Protein AF-A0A367RNI5-F1 (afdb_monomer_lite)

Foldseek 3Di:
DVVVVVVVVVVVVPQDPVNVVCLVVCHDPNPQLLVVLVVLVVCLVVDLLSVCQQPWKDFDDLADKAWQDQDLCDCSHSLVVSSVSCVVVVNLDNDHSVRSVVVNVVVCVVLVQPSWDWDQDPVRTIMIGRMHTDDPPDPGDGSSRVSNDDPDPPPPPPPDDDPDDDDDDDDDDDDDDDDDDDDDDDDDDDPDDDDDDDDDDDDDDDDDDDDDDDDDDDDDDDDDDDDDDDDDDDDDDDDDDDDDDDDDDDDDDDDDDDDDDDDDDPPPPPDPPQDAQAWWDAPNAIWGFHAAPPSRQWTWTAGPVRDIDIDGPVRTHHDDPVPPPD

Organism: NCBI:txid1844469

Structure (mmCIF, N/CA/C/O backbone):
data_AF-A0A367RNI5-F1
#
_entry.id   AF-A0A367RNI5-F1
#
loop_
_atom_site.group_PDB
_atom_site.id
_atom_site.type_symbol
_atom_site.label_atom_id
_atom_site.label_alt_id
_atom_site.label_comp_id
_atom_site.label_asym_id
_atom_site.label_entity_id
_atom_site.label_seq_id
_atom_site.pdbx_PDB_ins_code
_atom_site.Cartn_x
_atom_site.Cartn_y
_atom_site.Cartn_z
_atom_site.occupancy
_atom_site.B_iso_or_equiv
_atom_site.auth_seq_id
_atom_site.auth_comp_id
_atom_site.auth_asym_id
_atom_site.auth_atom_id
_atom_site.pdbx_PDB_model_num
ATOM 1 N N . MET A 1 1 ? -38.065 21.236 24.245 1.00 53.28 1 MET A N 1
ATOM 2 C CA . MET A 1 1 ? -36.659 21.047 23.822 1.00 53.28 1 MET A CA 1
ATOM 3 C C . MET A 1 1 ? -35.613 21.362 24.906 1.00 53.28 1 MET A C 1
ATOM 5 O O . MET A 1 1 ? -34.490 20.919 24.752 1.00 53.28 1 MET A O 1
ATOM 9 N N . GLN A 1 2 ? -35.916 22.060 26.015 1.00 59.56 2 GLN A N 1
ATOM 10 C CA . GLN A 1 2 ? -34.895 22.418 27.032 1.00 59.56 2 GLN A CA 1
ATOM 11 C C . GLN A 1 2 ? -34.582 21.341 28.093 1.00 59.56 2 GLN A C 1
ATOM 13 O O . GLN A 1 2 ? -33.578 21.459 28.785 1.00 59.56 2 GLN A O 1
ATOM 18 N N . LEU A 1 3 ? -35.396 20.287 28.212 1.00 59.72 3 LEU A N 1
ATOM 19 C CA . LEU A 1 3 ? -35.184 19.190 29.173 1.00 59.72 3 LEU A CA 1
ATOM 20 C C . LEU A 1 3 ? -34.217 18.102 28.679 1.00 59.72 3 LEU A C 1
ATOM 22 O O . LEU A 1 3 ? -33.766 17.285 29.473 1.00 59.72 3 LEU A O 1
ATOM 26 N N . GLU A 1 4 ? -33.867 18.103 27.393 1.00 75.25 4 GLU A N 1
ATOM 27 C CA . GLU A 1 4 ? -33.033 17.043 26.813 1.00 75.25 4 GLU A CA 1
ATOM 28 C C . GLU A 1 4 ? -31.536 17.313 26.973 1.00 75.25 4 GLU A C 1
ATOM 30 O O . GLU A 1 4 ? -30.752 16.380 27.106 1.00 75.25 4 GLU A O 1
ATOM 35 N N . VAL A 1 5 ? -31.135 18.585 27.062 1.00 81.25 5 VAL A N 1
ATOM 36 C CA . VAL A 1 5 ? -29.724 18.973 27.220 1.00 81.25 5 VAL A CA 1
ATOM 37 C C . VAL A 1 5 ? -29.144 18.519 28.570 1.00 81.25 5 VAL A C 1
ATOM 39 O O . VAL A 1 5 ? -28.056 17.940 28.573 1.00 81.25 5 VAL A O 1
ATOM 42 N N . PRO A 1 6 ? -29.830 18.694 29.719 1.00 85.31 6 PRO A N 1
ATOM 43 C CA . PRO A 1 6 ? -29.326 18.189 30.996 1.00 85.31 6 PRO A CA 1
ATOM 44 C C . PRO A 1 6 ? -29.269 16.659 31.041 1.00 85.31 6 PRO A C 1
ATOM 46 O O . PRO A 1 6 ? -28.321 16.107 31.590 1.00 85.31 6 PRO A O 1
ATOM 49 N N . ALA A 1 7 ? -30.243 15.976 30.429 1.00 83.06 7 ALA A N 1
ATOM 50 C CA . ALA A 1 7 ? -30.278 14.516 30.364 1.00 83.06 7 ALA A CA 1
ATOM 51 C C . ALA A 1 7 ? -29.135 13.952 29.505 1.00 83.06 7 ALA A C 1
ATOM 53 O O . ALA A 1 7 ? -28.444 13.032 29.936 1.00 83.06 7 ALA A O 1
ATOM 54 N N . LEU A 1 8 ? -28.872 14.553 28.340 1.00 81.69 8 LEU A N 1
ATOM 55 C CA . LEU A 1 8 ? -27.727 14.212 27.488 1.00 81.69 8 LEU A CA 1
ATOM 56 C C . LEU A 1 8 ? -26.390 14.478 28.182 1.00 81.69 8 LEU A C 1
ATOM 58 O O . LEU A 1 8 ? -25.459 13.692 28.041 1.00 81.69 8 LEU A O 1
ATOM 62 N N . THR A 1 9 ? -26.301 15.556 28.961 1.00 84.31 9 THR A N 1
ATOM 63 C CA . THR A 1 9 ? -25.081 15.898 29.702 1.00 84.31 9 THR A CA 1
ATOM 64 C C . THR A 1 9 ? -24.844 14.912 30.847 1.00 84.31 9 THR A C 1
ATOM 66 O O . THR A 1 9 ? -23.732 14.422 31.005 1.00 84.31 9 THR A O 1
ATOM 69 N N . ALA A 1 10 ? -25.885 14.565 31.610 1.00 86.31 10 ALA A N 1
ATOM 70 C CA . ALA A 1 10 ? -25.800 13.543 32.652 1.00 86.31 10 ALA A CA 1
ATOM 71 C C . ALA A 1 10 ? -25.428 12.169 32.070 1.00 86.31 10 ALA A C 1
ATOM 73 O O . ALA A 1 10 ? -24.605 11.468 32.651 1.00 86.31 10 ALA A O 1
ATOM 74 N N . PHE A 1 11 ? -25.977 11.818 30.902 1.00 86.31 11 PHE A N 1
ATOM 75 C CA . PHE A 1 11 ? -25.620 10.593 30.191 1.00 86.31 11 PHE A CA 1
ATOM 76 C C . PHE A 1 11 ? -24.157 10.604 29.729 1.00 86.31 11 PHE A C 1
ATOM 78 O O . PHE A 1 11 ? -23.425 9.669 30.036 1.00 86.31 11 PHE A O 1
ATOM 85 N N . ALA A 1 12 ? -23.694 11.674 29.076 1.00 82.88 12 ALA A N 1
ATOM 86 C CA . ALA A 1 12 ? -22.306 11.799 28.628 1.00 82.88 12 ALA A CA 1
ATOM 87 C C . ALA A 1 12 ? -21.302 11.725 29.792 1.00 82.88 12 ALA A C 1
ATOM 89 O O . ALA A 1 12 ? -20.263 11.087 29.665 1.00 82.88 12 ALA A O 1
ATOM 90 N N . LEU A 1 13 ? -21.637 12.322 30.942 1.00 90.38 13 LEU A N 1
ATOM 91 C CA . LEU A 1 13 ? -20.825 12.253 32.163 1.00 90.38 13 LEU A CA 1
ATOM 92 C C . LEU A 1 13 ? -20.879 10.885 32.863 1.00 90.38 13 LEU A C 1
ATOM 94 O O . LEU A 1 13 ? -20.065 10.629 33.745 1.00 90.38 13 LEU A O 1
ATOM 98 N N . SER A 1 14 ? -21.837 10.024 32.506 1.00 90.62 14 SER A N 1
ATOM 99 C CA . SER A 1 14 ? -21.957 8.665 33.051 1.00 90.62 14 SER A CA 1
ATOM 100 C C . SER A 1 14 ? -21.200 7.606 32.244 1.00 90.62 14 SER A C 1
ATOM 102 O O . SER A 1 14 ? -21.112 6.464 32.692 1.00 90.62 14 SER A O 1
ATOM 104 N N . ILE A 1 15 ? -20.652 7.966 31.076 1.00 88.94 15 ILE A N 1
ATOM 105 C CA . ILE A 1 15 ? -19.851 7.055 30.252 1.00 88.94 15 ILE A CA 1
ATOM 106 C C . ILE A 1 15 ? -18.511 6.806 30.968 1.00 88.94 15 ILE A C 1
ATOM 108 O O . ILE A 1 15 ? -17.816 7.773 31.281 1.00 88.94 15 ILE A O 1
ATOM 112 N N . PRO A 1 16 ? -18.120 5.545 31.229 1.00 90.75 16 PRO A N 1
ATOM 113 C CA . PRO A 1 16 ? -16.828 5.227 31.831 1.00 90.75 16 PRO A CA 1
ATOM 114 C C . PRO A 1 16 ? -15.655 5.754 30.997 1.00 90.75 16 PRO A C 1
ATOM 116 O O . PRO A 1 16 ? -15.674 5.653 29.770 1.00 90.75 16 PRO A O 1
ATOM 119 N N . ASP A 1 17 ? -14.593 6.222 31.655 1.00 86.44 17 ASP A N 1
ATOM 120 C CA . ASP A 1 17 ? -13.384 6.737 30.987 1.00 86.44 17 ASP A CA 1
ATOM 121 C C . ASP A 1 17 ? -12.774 5.737 29.991 1.00 86.44 17 ASP A C 1
ATOM 123 O O . ASP A 1 17 ? -12.210 6.138 28.972 1.00 86.44 17 ASP A O 1
ATOM 127 N N . GLU A 1 18 ? -12.905 4.436 30.259 1.00 84.50 18 GLU A N 1
ATOM 128 C CA . GLU A 1 18 ? -12.468 3.366 29.358 1.00 84.50 18 GLU A CA 1
ATOM 129 C C . GLU A 1 18 ? -13.298 3.344 28.067 1.00 84.50 18 GLU A C 1
ATOM 131 O O . GLU A 1 18 ? -12.723 3.373 26.984 1.00 84.50 18 GLU A O 1
ATOM 136 N N . GLN A 1 19 ? -14.631 3.442 28.158 1.00 81.56 19 GLN A N 1
ATOM 137 C CA . GLN A 1 19 ? -15.510 3.558 26.987 1.00 81.56 19 GLN A CA 1
ATOM 138 C C . GLN A 1 19 ? -15.290 4.863 26.221 1.00 81.56 19 GLN A C 1
ATOM 140 O O . GLN A 1 19 ? -15.324 4.859 24.994 1.00 81.56 19 GLN A O 1
ATOM 145 N N . VAL A 1 20 ? -15.048 5.982 26.909 1.00 80.31 20 VAL A N 1
ATOM 146 C CA . VAL A 1 20 ? -14.706 7.249 26.242 1.00 80.31 20 VAL A CA 1
ATOM 147 C C . VAL A 1 20 ? -13.366 7.120 25.518 1.00 80.31 20 VAL A C 1
ATOM 149 O O . VAL A 1 20 ? -13.238 7.552 24.374 1.00 80.31 20 VAL A O 1
ATOM 152 N N . SER A 1 21 ? -12.375 6.495 26.153 1.00 80.00 21 SER A N 1
ATOM 153 C CA . SER A 1 21 ? -11.069 6.236 25.543 1.00 80.00 21 SER A CA 1
ATOM 154 C C . SER A 1 21 ? -11.191 5.317 24.333 1.00 80.00 21 SER A C 1
ATOM 156 O O . SER A 1 21 ? -10.575 5.599 23.308 1.00 80.00 21 SER A O 1
ATOM 158 N N . ASP A 1 22 ? -12.013 4.273 24.421 1.00 77.75 22 ASP A N 1
ATOM 159 C CA . ASP A 1 22 ? -12.306 3.362 23.319 1.00 77.75 22 ASP A CA 1
ATOM 160 C C . ASP A 1 22 ? -13.055 4.056 22.181 1.00 77.75 22 ASP A C 1
ATOM 162 O O . ASP A 1 22 ? -12.705 3.874 21.018 1.00 77.75 22 ASP A O 1
ATOM 166 N N . LEU A 1 23 ? -14.011 4.931 22.493 1.00 76.56 23 LEU A N 1
ATOM 167 C CA . LEU A 1 23 ? -14.732 5.738 21.509 1.00 76.56 23 LEU A CA 1
ATOM 168 C C . LEU A 1 23 ? -13.805 6.720 20.784 1.00 76.56 23 LEU A C 1
ATOM 170 O O . LEU A 1 23 ? -13.853 6.823 19.561 1.00 76.56 23 LEU A O 1
ATOM 174 N N . ILE A 1 24 ? -12.926 7.409 21.517 1.00 75.69 24 ILE A N 1
ATOM 175 C CA . ILE A 1 24 ? -11.948 8.345 20.942 1.00 75.69 24 ILE A CA 1
ATOM 176 C C . ILE A 1 24 ? -10.901 7.601 20.106 1.00 75.69 24 ILE A C 1
ATOM 178 O O . ILE A 1 24 ? -10.478 8.094 19.061 1.00 75.69 24 ILE A O 1
ATOM 182 N N . ARG A 1 25 ? -10.462 6.421 20.558 1.00 72.94 25 ARG A N 1
ATOM 183 C CA . ARG A 1 25 ? -9.471 5.594 19.853 1.00 72.94 25 ARG A CA 1
ATOM 184 C C . ARG A 1 25 ? -10.076 4.761 18.724 1.00 72.94 25 ARG A C 1
ATOM 186 O O . ARG A 1 25 ? -9.319 4.229 17.914 1.00 72.94 25 ARG A O 1
ATOM 193 N N . GLY A 1 26 ? -11.401 4.631 18.668 1.00 66.19 26 GLY A N 1
ATOM 194 C CA . GLY A 1 26 ? -12.090 3.717 17.760 1.00 66.19 26 GLY A CA 1
ATOM 195 C C . GLY A 1 26 ? -11.740 2.251 18.039 1.00 66.19 26 GLY A C 1
ATOM 196 O O . GLY A 1 26 ? -11.483 1.490 17.106 1.00 66.19 26 GLY A O 1
ATOM 197 N N . THR A 1 27 ? -11.659 1.856 19.310 1.00 68.81 27 THR A N 1
ATOM 198 C CA . THR A 1 27 ? -11.393 0.482 19.770 1.00 68.81 27 THR A CA 1
ATOM 199 C C . THR A 1 27 ? -12.640 -0.144 20.412 1.00 68.81 27 THR A C 1
ATOM 201 O O . THR A 1 27 ? -13.608 0.546 20.715 1.00 68.81 27 THR A O 1
ATOM 204 N N . GLY A 1 28 ? -12.666 -1.475 20.550 1.00 69.19 28 GLY A N 1
ATOM 205 C CA . GLY A 1 28 ? -13.791 -2.196 21.166 1.00 69.19 28 GLY A CA 1
ATOM 206 C C . GLY A 1 28 ? -15.113 -2.103 20.388 1.00 69.19 28 GLY A C 1
ATOM 207 O O . GLY A 1 28 ? -15.119 -2.107 19.156 1.00 69.19 28 GLY A O 1
ATOM 208 N N . GLU A 1 29 ? -16.232 -2.010 21.115 1.00 58.62 29 GLU A N 1
ATOM 209 C CA . GLU A 1 29 ? -17.595 -1.866 20.561 1.00 58.62 29 GLU A CA 1
ATOM 210 C C . GLU A 1 29 ? -17.829 -0.518 19.858 1.00 58.62 29 GLU A C 1
ATOM 212 O O . GLU A 1 29 ? -18.797 -0.356 19.119 1.00 58.62 29 GLU A O 1
ATOM 217 N N . ALA A 1 30 ? -16.922 0.441 20.050 1.00 60.38 30 ALA A N 1
ATOM 218 C CA . ALA A 1 30 ? -16.951 1.742 19.399 1.00 60.38 30 ALA A CA 1
ATOM 219 C C . ALA A 1 30 ? -16.199 1.776 18.055 1.00 60.38 30 ALA A C 1
ATOM 221 O O . ALA A 1 30 ? -16.040 2.845 17.459 1.00 60.38 30 ALA A O 1
ATOM 222 N N . GLN A 1 31 ? -15.728 0.628 17.549 1.00 66.81 31 GLN A N 1
ATOM 223 C CA . GLN A 1 31 ? -15.219 0.544 16.182 1.00 66.81 31 GLN A CA 1
ATOM 224 C C . GLN A 1 31 ? -16.331 0.858 15.191 1.00 66.81 31 GLN A C 1
ATOM 226 O O . GLN A 1 31 ? -17.186 0.023 14.921 1.00 66.81 31 GLN A O 1
ATOM 231 N N . ILE A 1 32 ? -16.275 2.050 14.601 1.00 76.38 32 ILE A N 1
ATOM 232 C CA . ILE A 1 32 ? -17.090 2.405 13.445 1.00 76.38 32 ILE A CA 1
ATOM 233 C C . ILE A 1 32 ? -16.387 1.807 12.214 1.00 76.38 32 ILE A C 1
ATOM 235 O O . ILE A 1 32 ? -15.329 2.318 11.828 1.00 76.38 32 ILE A O 1
ATOM 239 N N . PRO A 1 33 ? -16.924 0.739 11.590 1.00 79.69 33 PRO A N 1
ATOM 240 C CA . PRO A 1 33 ? -16.267 0.059 10.466 1.00 79.69 33 PRO A CA 1
ATOM 241 C C . PRO A 1 33 ? -16.000 1.027 9.306 1.00 79.69 33 PRO A C 1
ATOM 243 O O . PRO A 1 33 ? -14.918 1.052 8.718 1.00 79.69 33 PRO A O 1
ATOM 246 N N . ASP A 1 34 ? -16.942 1.945 9.076 1.00 80.94 34 ASP A N 1
ATOM 247 C CA . ASP A 1 34 ? -16.810 3.008 8.084 1.00 80.94 34 ASP A CA 1
ATOM 248 C C . ASP A 1 34 ? -15.609 3.925 8.327 1.00 80.94 34 ASP A C 1
ATOM 250 O O . ASP A 1 34 ? -14.959 4.333 7.366 1.00 80.94 34 ASP A O 1
ATOM 254 N N . PHE A 1 35 ? -15.257 4.228 9.580 1.00 83.88 35 PHE A N 1
ATOM 255 C CA . PHE A 1 35 ? -14.091 5.066 9.866 1.00 83.88 35 PHE A CA 1
ATOM 256 C C . PHE A 1 35 ? -12.793 4.369 9.443 1.00 83.88 35 PHE A C 1
ATOM 258 O O . PHE A 1 35 ? -11.971 4.962 8.745 1.00 83.88 35 PHE A O 1
ATOM 265 N N . LYS A 1 36 ? -12.639 3.082 9.783 1.00 84.69 36 LYS A N 1
ATOM 266 C CA . LYS A 1 36 ? -11.485 2.277 9.350 1.00 84.69 36 LYS A CA 1
ATOM 267 C C . LYS A 1 36 ? -11.423 2.132 7.837 1.00 84.69 36 LYS A C 1
ATOM 269 O O . LYS A 1 36 ? -10.348 2.250 7.253 1.00 84.69 36 LYS A O 1
ATOM 274 N N . ARG A 1 37 ? -12.574 1.918 7.196 1.00 90.25 37 ARG A N 1
ATOM 275 C CA . ARG A 1 37 ? -12.683 1.879 5.738 1.00 90.25 37 ARG A CA 1
ATOM 276 C C . ARG A 1 37 ? -12.218 3.193 5.108 1.00 90.25 37 ARG A C 1
ATOM 278 O O . ARG A 1 37 ? -11.415 3.156 4.183 1.00 90.25 37 ARG A O 1
ATOM 285 N N . GLN A 1 38 ? -12.677 4.343 5.604 1.00 89.25 38 GLN A N 1
ATOM 286 C CA . GLN A 1 38 ? -12.257 5.653 5.091 1.00 89.25 38 GLN A CA 1
ATOM 287 C C . GLN A 1 38 ? -10.765 5.912 5.324 1.00 89.25 38 GLN A C 1
ATOM 289 O O . GLN A 1 38 ? -10.073 6.372 4.418 1.00 89.25 38 GLN A O 1
ATOM 294 N N . GLN A 1 39 ? -10.244 5.558 6.502 1.00 90.19 39 GLN A N 1
ATOM 295 C CA . GLN A 1 39 ? -8.815 5.651 6.797 1.00 90.19 39 GLN A CA 1
ATOM 296 C C . GLN A 1 39 ? -7.985 4.799 5.826 1.00 90.19 39 GLN A C 1
ATOM 298 O O . GLN A 1 39 ? -6.959 5.263 5.328 1.00 90.19 39 GLN A O 1
ATOM 303 N N . TRP A 1 40 ? -8.439 3.579 5.525 1.00 92.88 40 TRP A N 1
ATOM 304 C CA . TRP A 1 40 ? -7.798 2.707 4.545 1.00 92.88 40 TRP A CA 1
ATOM 305 C C . TRP A 1 40 ? -7.831 3.305 3.137 1.00 92.88 40 TRP A C 1
ATOM 307 O O . TRP A 1 40 ? -6.784 3.408 2.504 1.00 92.88 40 TRP A O 1
ATOM 317 N N . LEU A 1 41 ? -8.988 3.779 2.667 1.00 92.25 41 LEU A N 1
ATOM 318 C CA . LEU A 1 41 ? -9.113 4.410 1.348 1.00 92.25 41 LEU A CA 1
ATOM 319 C C . LEU A 1 41 ? -8.184 5.624 1.212 1.00 92.25 41 LEU A C 1
ATOM 321 O O . LEU A 1 41 ? -7.410 5.696 0.262 1.00 92.25 41 LEU A O 1
ATOM 325 N N . HIS A 1 42 ? -8.150 6.512 2.206 1.00 91.12 42 HIS A N 1
ATOM 326 C CA . HIS A 1 42 ? -7.212 7.638 2.214 1.00 91.12 42 HIS A CA 1
ATOM 327 C C . HIS A 1 42 ? -5.743 7.176 2.214 1.00 91.12 42 HIS A C 1
ATOM 329 O O . HIS A 1 42 ? -4.866 7.813 1.625 1.00 91.12 42 HIS A O 1
ATOM 335 N N . LYS A 1 43 ? -5.440 6.041 2.854 1.00 92.12 43 LYS A N 1
ATOM 336 C CA . LYS A 1 43 ? -4.105 5.438 2.793 1.00 92.12 43 LYS A CA 1
ATOM 337 C C . LYS A 1 43 ? -3.771 4.969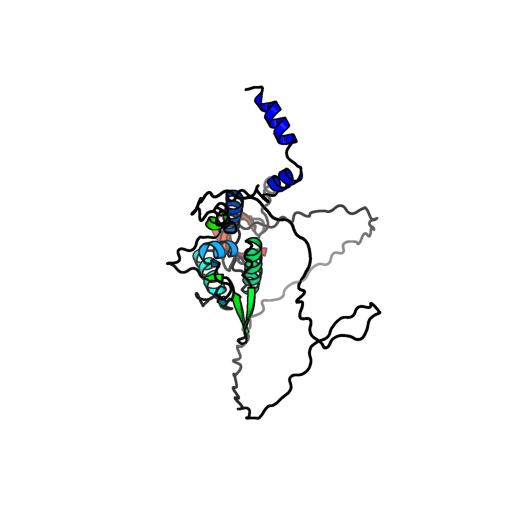 1.376 1.00 92.12 43 LYS A C 1
ATOM 339 O O . LYS A 1 43 ? -2.669 5.250 0.919 1.00 92.12 43 LYS A O 1
ATOM 344 N N . THR A 1 44 ? -4.709 4.345 0.658 1.00 91.81 44 THR A N 1
ATOM 345 C CA . THR A 1 44 ? -4.491 3.905 -0.737 1.00 91.81 44 THR A CA 1
ATOM 346 C C . THR A 1 44 ? -4.190 5.055 -1.701 1.00 91.81 44 THR A C 1
ATOM 348 O O . THR A 1 44 ? -3.455 4.861 -2.663 1.00 91.81 44 THR A O 1
ATOM 351 N N . GLU A 1 45 ? -4.672 6.269 -1.425 1.00 88.25 45 GLU A N 1
ATOM 352 C CA . GLU A 1 45 ? -4.357 7.453 -2.240 1.00 88.25 45 GLU A CA 1
ATOM 353 C C . GLU A 1 45 ? -2.889 7.888 -2.106 1.00 88.25 45 GLU A C 1
ATOM 355 O O . GLU A 1 45 ? -2.298 8.417 -3.047 1.00 88.25 45 GLU A O 1
ATOM 360 N N . ASN A 1 46 ? -2.292 7.660 -0.934 1.00 88.00 46 ASN A N 1
ATOM 361 C CA . ASN A 1 46 ? -0.952 8.137 -0.593 1.00 88.00 46 ASN A CA 1
ATOM 362 C C . ASN A 1 46 ? 0.118 7.033 -0.657 1.00 88.00 46 ASN A C 1
ATOM 364 O O . ASN A 1 46 ? 1.307 7.327 -0.796 1.00 88.00 46 ASN A O 1
ATOM 368 N N . ASP A 1 47 ? -0.291 5.769 -0.558 1.00 91.25 47 ASP A N 1
ATOM 369 C CA . ASP A 1 47 ? 0.580 4.603 -0.459 1.00 91.25 47 ASP A CA 1
ATOM 370 C C . ASP A 1 47 ? 0.297 3.604 -1.590 1.00 91.25 47 ASP A C 1
ATOM 372 O O . ASP A 1 47 ? -0.741 2.935 -1.629 1.00 91.25 47 ASP A O 1
ATOM 376 N N . SER A 1 48 ? 1.267 3.464 -2.501 1.00 92.00 48 SER A N 1
ATOM 377 C CA . SER A 1 48 ? 1.153 2.574 -3.660 1.00 92.00 48 SER A CA 1
ATOM 378 C C . SER A 1 48 ? 1.078 1.094 -3.279 1.00 92.00 48 SER A C 1
ATOM 380 O O . SER A 1 48 ? 0.530 0.301 -4.045 1.00 92.00 48 SER A O 1
ATOM 382 N N . VAL A 1 49 ? 1.595 0.699 -2.112 1.00 94.00 49 VAL A N 1
ATOM 383 C CA . VAL A 1 49 ? 1.500 -0.685 -1.630 1.00 94.00 49 VAL A CA 1
ATOM 384 C C . VAL A 1 49 ? 0.119 -0.948 -1.042 1.00 94.00 49 VAL A C 1
ATOM 386 O O . VAL A 1 49 ? -0.449 -2.003 -1.311 1.00 94.00 49 VAL A O 1
ATOM 389 N N . ALA A 1 50 ? -0.458 0.011 -0.313 1.00 94.00 50 ALA A N 1
ATOM 390 C CA . ALA A 1 50 ? -1.835 -0.102 0.169 1.00 94.00 50 ALA A CA 1
ATOM 391 C C . ALA A 1 50 ? -2.824 -0.195 -1.006 1.00 94.00 50 ALA A C 1
ATOM 393 O O . ALA A 1 50 ? -3.689 -1.070 -1.013 1.00 94.00 50 ALA A O 1
ATOM 394 N N . LEU A 1 51 ? -2.636 0.628 -2.046 1.00 93.31 51 LEU A N 1
ATOM 395 C CA . LEU A 1 51 ? -3.406 0.530 -3.291 1.00 93.31 51 LEU A CA 1
ATOM 396 C C . LEU A 1 51 ? -3.244 -0.841 -3.962 1.00 93.31 51 LEU A C 1
ATOM 398 O O . LEU A 1 51 ? -4.216 -1.436 -4.422 1.00 93.31 51 LEU A O 1
ATOM 402 N N . PHE A 1 52 ? -2.019 -1.371 -3.994 1.00 94.62 52 PHE A N 1
ATOM 403 C CA . PHE A 1 52 ? -1.764 -2.710 -4.520 1.00 94.62 52 PHE A CA 1
ATOM 404 C C . PHE A 1 52 ? -2.484 -3.802 -3.732 1.00 94.62 52 PHE A C 1
ATOM 406 O O . PHE A 1 52 ? -3.064 -4.704 -4.336 1.00 94.62 52 PHE A O 1
ATOM 413 N N . MET A 1 53 ? -2.478 -3.716 -2.403 1.00 94.88 53 MET A N 1
ATOM 414 C CA . MET A 1 53 ? -3.209 -4.655 -1.560 1.00 94.88 53 MET A CA 1
ATOM 415 C C . MET A 1 53 ? -4.715 -4.598 -1.826 1.00 94.88 53 MET A C 1
ATOM 417 O O . MET A 1 53 ? -5.340 -5.647 -1.940 1.00 94.88 53 MET A O 1
ATOM 421 N N . GLU A 1 54 ? -5.277 -3.398 -1.981 1.00 94.50 54 GLU A N 1
ATOM 422 C CA . GLU A 1 54 ? -6.702 -3.194 -2.267 1.00 94.50 54 GLU A CA 1
ATOM 423 C C . GLU A 1 54 ? -7.122 -3.796 -3.621 1.00 94.50 54 GLU A C 1
ATOM 425 O O . GLU A 1 54 ? -8.138 -4.486 -3.708 1.00 94.50 54 GLU A O 1
ATOM 430 N N . GLU A 1 55 ? -6.339 -3.560 -4.678 1.00 92.88 55 GLU A N 1
ATOM 431 C CA . GLU A 1 55 ? -6.723 -3.919 -6.051 1.00 92.88 55 GLU A CA 1
ATOM 432 C C . GLU A 1 55 ? -6.295 -5.331 -6.470 1.00 92.88 55 GLU A C 1
ATOM 434 O O . GLU A 1 55 ? -6.962 -5.970 -7.285 1.00 92.88 55 GLU A O 1
ATOM 439 N N . ARG A 1 56 ? -5.159 -5.829 -5.968 1.00 92.56 56 ARG A N 1
ATOM 440 C CA . ARG A 1 56 ? -4.497 -7.026 -6.516 1.00 92.56 56 ARG A CA 1
ATOM 441 C C . ARG A 1 56 ? -4.268 -8.136 -5.502 1.00 92.56 56 ARG A C 1
ATOM 443 O O . ARG A 1 56 ? -3.854 -9.216 -5.920 1.00 92.56 56 ARG A O 1
ATOM 450 N N . LEU A 1 57 ? -4.524 -7.919 -4.213 1.00 94.12 57 LEU A N 1
ATOM 451 C CA . LEU A 1 57 ? -4.253 -8.914 -3.178 1.00 94.12 57 LEU A CA 1
ATOM 452 C C . LEU A 1 57 ? -5.536 -9.390 -2.493 1.00 94.12 57 LEU A C 1
ATOM 454 O O . LEU A 1 57 ? -6.498 -8.642 -2.326 1.00 94.12 57 LEU A O 1
ATOM 458 N N . VAL A 1 58 ? -5.541 -10.665 -2.112 1.00 93.69 58 VAL A N 1
ATOM 459 C CA . VAL A 1 58 ? -6.643 -11.304 -1.388 1.00 93.69 58 VAL A CA 1
ATOM 460 C C . VAL A 1 58 ? -6.067 -12.175 -0.278 1.00 93.69 58 VAL A C 1
ATOM 462 O O . VAL A 1 58 ? -5.066 -12.873 -0.485 1.00 93.69 58 VAL A O 1
ATOM 465 N N . GLU A 1 59 ? -6.704 -12.149 0.894 1.00 91.69 59 GLU A N 1
ATOM 466 C CA . GLU A 1 59 ? -6.397 -13.089 1.971 1.00 91.69 59 GLU A CA 1
ATOM 467 C C . GLU A 1 59 ? -6.777 -14.511 1.533 1.00 91.69 59 GLU A C 1
ATOM 469 O O . GLU A 1 59 ? -7.869 -14.769 1.025 1.00 91.69 59 GLU A O 1
ATOM 474 N N . ALA A 1 60 ? -5.844 -15.443 1.685 1.00 91.62 60 ALA A N 1
ATOM 475 C CA . ALA A 1 60 ? -5.997 -16.818 1.235 1.00 91.62 60 ALA A CA 1
ATOM 476 C C . ALA A 1 60 ? -5.778 -17.801 2.385 1.00 91.62 60 ALA A C 1
ATOM 478 O O . ALA A 1 60 ? -5.439 -17.428 3.509 1.00 91.62 60 ALA A O 1
ATOM 479 N N . SER A 1 61 ? -5.942 -19.091 2.092 1.00 90.44 61 SER A N 1
ATOM 480 C CA . SER A 1 61 ? -5.641 -20.136 3.066 1.00 90.44 61 SER A CA 1
ATOM 481 C C . SER A 1 61 ? -4.171 -20.060 3.527 1.00 90.44 61 SER A C 1
ATOM 483 O O . SER A 1 61 ? -3.298 -19.663 2.748 1.00 90.44 61 SER A O 1
ATOM 485 N N . PRO A 1 62 ? -3.848 -20.499 4.759 1.00 90.75 62 PRO A N 1
ATOM 486 C CA . PRO A 1 62 ? -2.482 -20.452 5.300 1.00 90.75 62 PRO A CA 1
ATOM 487 C C . PRO A 1 62 ? -1.436 -21.256 4.509 1.00 90.75 62 PRO A C 1
ATOM 489 O O . PRO A 1 62 ? -0.236 -21.138 4.777 1.00 90.75 62 PRO A O 1
ATOM 492 N N . GLU A 1 63 ? -1.877 -22.117 3.593 1.00 90.25 63 GLU A N 1
ATOM 493 C CA . GLU A 1 63 ? -1.030 -22.932 2.717 1.00 90.25 63 GLU A CA 1
ATOM 494 C C . GLU A 1 63 ? -0.837 -22.306 1.333 1.00 90.25 63 GLU A C 1
ATOM 496 O O . GLU A 1 63 ? 0.169 -22.575 0.674 1.00 90.25 63 GLU A O 1
ATOM 501 N N . SER A 1 64 ? -1.761 -21.435 0.910 1.00 93.19 64 SER A N 1
ATOM 502 C CA . SER A 1 64 ? -1.623 -20.663 -0.321 1.00 93.19 64 SER A CA 1
ATOM 503 C C . SER A 1 64 ? -0.436 -19.720 -0.203 1.00 93.19 64 SER A C 1
ATOM 505 O O . SER A 1 64 ? -0.251 -19.071 0.828 1.00 93.19 64 SER A O 1
ATOM 507 N N . TYR A 1 65 ? 0.363 -19.630 -1.263 1.00 92.94 65 TYR A N 1
ATOM 508 C CA . TYR A 1 65 ? 1.529 -18.763 -1.291 1.00 92.94 65 TYR A CA 1
ATOM 509 C C . TYR A 1 65 ? 1.708 -18.085 -2.640 1.00 92.94 65 TYR A C 1
ATOM 511 O O . TYR A 1 65 ? 1.325 -18.616 -3.681 1.00 92.94 65 TYR A O 1
ATOM 519 N N . VAL A 1 66 ? 2.395 -16.945 -2.615 1.00 93.94 66 VAL A N 1
ATOM 520 C CA . VAL A 1 66 ? 2.878 -16.264 -3.817 1.00 93.94 66 VAL A CA 1
ATOM 521 C C . VAL A 1 66 ? 4.368 -15.985 -3.687 1.00 93.94 66 VAL A C 1
ATOM 523 O O . VAL A 1 66 ? 4.891 -15.687 -2.609 1.00 93.94 66 VAL A O 1
ATOM 526 N N . VAL A 1 67 ? 5.076 -16.118 -4.805 1.00 92.88 67 VAL A N 1
ATOM 527 C CA . VAL A 1 67 ? 6.501 -15.797 -4.902 1.00 92.88 67 VAL A CA 1
ATOM 528 C C . VAL A 1 67 ? 6.664 -14.280 -4.998 1.00 92.88 67 VAL A C 1
ATOM 530 O O . VAL A 1 67 ? 5.993 -13.633 -5.801 1.00 92.88 67 VAL A O 1
ATOM 533 N N . ILE A 1 68 ? 7.573 -13.701 -4.205 1.00 89.62 68 ILE A N 1
ATOM 534 C CA . ILE A 1 68 ? 7.775 -12.242 -4.201 1.00 89.62 68 ILE A CA 1
ATOM 535 C C . ILE A 1 68 ? 8.295 -11.758 -5.557 1.00 89.62 68 ILE A C 1
ATOM 537 O O . ILE A 1 68 ? 7.811 -10.763 -6.079 1.00 89.62 68 ILE A O 1
ATOM 541 N N . GLY A 1 69 ? 9.231 -12.495 -6.157 1.00 84.50 69 GLY A N 1
ATOM 542 C CA . GLY A 1 69 ? 9.920 -12.074 -7.374 1.00 84.50 69 GLY A CA 1
ATOM 543 C C . GLY A 1 69 ? 10.985 -11.013 -7.084 1.00 84.50 69 GLY A C 1
ATOM 544 O O . GLY A 1 69 ? 10.861 -10.202 -6.174 1.00 84.50 69 GLY A O 1
ATOM 545 N N . ASN A 1 70 ? 12.084 -11.049 -7.835 1.00 76.69 70 ASN A N 1
ATOM 546 C CA . ASN A 1 70 ? 13.169 -10.059 -7.722 1.00 76.69 70 ASN A CA 1
ATOM 547 C C . ASN A 1 70 ? 13.249 -9.151 -8.963 1.00 76.69 70 ASN A C 1
ATOM 549 O O . ASN A 1 70 ? 13.991 -8.175 -8.998 1.00 76.69 70 ASN A O 1
ATOM 553 N N . LYS A 1 71 ? 12.500 -9.493 -10.013 1.00 72.50 71 LYS A N 1
ATOM 554 C CA . LYS A 1 71 ? 12.476 -8.778 -11.287 1.00 72.50 71 LYS A CA 1
ATOM 555 C C . LYS A 1 71 ? 11.070 -8.245 -11.529 1.00 72.50 71 LYS A C 1
ATOM 557 O O . LYS A 1 71 ? 10.094 -8.853 -11.112 1.00 72.50 71 LYS A O 1
ATOM 562 N N . ASN A 1 72 ? 10.986 -7.127 -12.233 1.00 69.00 72 ASN A N 1
ATOM 563 C CA . ASN A 1 72 ? 9.740 -6.463 -12.617 1.00 69.00 72 ASN A CA 1
ATOM 564 C C . ASN A 1 72 ? 9.023 -7.123 -13.812 1.00 69.00 72 ASN A C 1
ATOM 566 O O . ASN A 1 72 ? 8.034 -6.584 -14.283 1.00 69.00 72 ASN A O 1
ATOM 570 N N . SER A 1 73 ? 9.520 -8.252 -14.328 1.00 66.25 73 SER A N 1
ATOM 571 C CA . SER A 1 73 ? 9.015 -8.847 -15.575 1.00 66.25 73 SER A CA 1
ATOM 572 C C . SER A 1 73 ? 7.887 -9.862 -15.378 1.00 66.25 73 SER A C 1
ATOM 574 O O . SER A 1 73 ? 7.162 -10.144 -16.329 1.00 66.25 73 SER A O 1
ATOM 576 N N . ASP A 1 74 ? 7.751 -10.445 -14.186 1.00 81.69 74 ASP A N 1
ATOM 577 C CA . ASP A 1 74 ? 6.884 -11.607 -13.983 1.00 81.69 74 ASP A CA 1
ATOM 578 C C . ASP A 1 74 ? 5.571 -11.193 -13.310 1.00 81.69 74 ASP A C 1
ATOM 580 O O . ASP A 1 74 ? 5.509 -11.060 -12.086 1.00 81.69 74 ASP A O 1
ATOM 584 N N . ALA A 1 75 ? 4.502 -11.036 -14.096 1.00 81.88 75 ALA A N 1
ATOM 585 C CA . ALA A 1 75 ? 3.174 -10.635 -13.607 1.00 81.88 75 ALA A CA 1
ATOM 586 C C . ALA A 1 75 ? 2.552 -11.619 -12.591 1.00 81.88 75 ALA A C 1
ATOM 588 O O . ALA A 1 75 ? 1.660 -11.249 -11.837 1.00 81.88 75 ALA A O 1
ATOM 589 N N . TYR A 1 76 ? 3.043 -12.861 -12.537 1.00 86.62 76 TYR A N 1
ATOM 590 C CA . TYR A 1 76 ? 2.622 -13.878 -11.563 1.00 86.62 76 TYR A CA 1
ATOM 591 C C . TYR A 1 76 ? 3.344 -13.771 -10.208 1.00 86.62 76 TYR A C 1
ATOM 593 O O . TYR A 1 76 ? 3.042 -14.520 -9.279 1.00 86.62 76 TYR A O 1
ATOM 601 N N . THR A 1 77 ? 4.322 -12.871 -10.086 1.00 92.31 77 THR A N 1
ATOM 602 C CA . THR A 1 77 ? 5.019 -12.588 -8.825 1.00 92.31 77 THR A CA 1
ATOM 603 C C . THR A 1 77 ? 4.434 -11.348 -8.163 1.00 92.31 77 THR A C 1
ATOM 605 O O . THR A 1 77 ? 3.958 -10.448 -8.853 1.00 92.31 77 THR A O 1
ATOM 608 N N . LEU A 1 78 ? 4.496 -11.260 -6.830 1.00 92.81 78 LEU A N 1
ATOM 609 C CA . LEU A 1 78 ? 3.963 -10.098 -6.101 1.00 92.81 78 LEU A CA 1
ATOM 610 C C . LEU A 1 78 ? 4.607 -8.789 -6.560 1.00 92.81 78 LEU A C 1
ATOM 612 O O . LEU A 1 78 ? 3.907 -7.817 -6.823 1.00 92.81 78 LEU A O 1
ATOM 616 N N . TYR A 1 79 ? 5.935 -8.765 -6.672 1.00 92.50 79 TYR A N 1
ATOM 617 C CA . TYR A 1 79 ? 6.668 -7.562 -7.041 1.00 92.50 79 TYR A CA 1
ATOM 618 C C . TYR A 1 79 ? 6.487 -7.203 -8.518 1.00 92.50 79 TYR A C 1
ATOM 620 O O . TYR A 1 79 ? 6.401 -6.023 -8.846 1.00 92.50 79 TYR A O 1
ATOM 628 N N . GLY A 1 80 ? 6.395 -8.192 -9.414 1.00 91.81 80 GLY A N 1
ATOM 629 C CA . GLY A 1 80 ? 6.097 -7.937 -10.824 1.00 91.81 80 GLY A CA 1
ATOM 630 C C . GLY A 1 80 ? 4.687 -7.377 -11.023 1.00 91.81 80 GLY A C 1
ATOM 631 O O . GLY A 1 80 ? 4.529 -6.360 -11.693 1.00 91.81 80 GLY A O 1
ATOM 632 N N . ALA A 1 81 ? 3.680 -7.962 -10.366 1.00 92.25 81 ALA A N 1
ATOM 633 C CA . ALA A 1 81 ? 2.311 -7.443 -10.375 1.00 92.25 81 ALA A CA 1
ATOM 634 C C . ALA A 1 81 ? 2.225 -6.026 -9.780 1.00 92.25 81 ALA A C 1
ATOM 636 O O . ALA A 1 81 ? 1.513 -5.170 -10.303 1.00 92.25 81 ALA A O 1
ATOM 637 N N . TYR A 1 82 ? 2.976 -5.761 -8.708 1.00 92.38 82 TYR A N 1
ATOM 638 C CA . TYR A 1 82 ? 3.090 -4.432 -8.112 1.00 92.38 82 TYR A CA 1
ATOM 639 C C . TYR A 1 82 ? 3.728 -3.421 -9.072 1.00 92.38 82 TYR A C 1
ATOM 641 O O . TYR A 1 82 ? 3.187 -2.334 -9.265 1.00 92.38 82 TYR A O 1
ATOM 649 N N . ALA A 1 83 ? 4.839 -3.784 -9.719 1.00 90.69 83 ALA A N 1
ATOM 650 C CA . ALA A 1 83 ? 5.501 -2.924 -10.693 1.00 90.69 83 ALA A CA 1
ATOM 651 C C . ALA A 1 83 ? 4.565 -2.578 -11.861 1.00 90.69 83 ALA A C 1
ATOM 653 O O . ALA A 1 83 ? 4.463 -1.408 -12.226 1.00 90.69 83 ALA A O 1
ATOM 654 N N . GLN A 1 84 ? 3.824 -3.566 -12.371 1.00 89.81 84 GLN A N 1
ATOM 655 C CA . GLN A 1 84 ? 2.816 -3.357 -13.406 1.00 89.81 84 GLN A CA 1
ATOM 656 C C . GLN A 1 84 ? 1.705 -2.409 -12.933 1.00 89.81 84 GLN A C 1
ATOM 658 O O . GLN A 1 84 ? 1.346 -1.486 -13.658 1.00 89.81 84 GLN A O 1
ATOM 663 N N . LEU A 1 85 ? 1.190 -2.580 -11.710 1.00 90.69 85 LEU A N 1
ATOM 664 C CA . LEU A 1 85 ? 0.173 -1.679 -11.163 1.00 90.69 85 LEU A CA 1
ATOM 665 C C . LEU A 1 85 ? 0.697 -0.239 -11.039 1.00 90.69 85 LEU A C 1
ATOM 667 O O . LEU A 1 85 ? -0.031 0.712 -11.329 1.00 90.69 85 LEU A O 1
ATOM 671 N N . CYS A 1 86 ? 1.950 -0.060 -10.614 1.00 89.31 86 CYS A N 1
ATOM 672 C CA . CYS A 1 86 ? 2.567 1.261 -10.541 1.00 89.31 86 CYS A CA 1
ATOM 673 C C . CYS A 1 86 ? 2.734 1.902 -11.925 1.00 89.31 86 CYS A C 1
ATOM 675 O O . CYS A 1 86 ? 2.516 3.107 -12.053 1.00 89.31 86 CYS A O 1
ATOM 677 N N . GLU A 1 87 ? 3.090 1.116 -12.944 1.00 87.88 87 GLU A N 1
ATOM 678 C CA . GLU A 1 87 ? 3.150 1.571 -14.336 1.00 87.88 87 GLU A CA 1
ATOM 679 C C . GLU A 1 87 ? 1.756 1.958 -14.862 1.00 87.88 87 GLU A C 1
ATOM 681 O O . GLU A 1 87 ? 1.602 3.047 -15.413 1.00 87.88 87 GLU A O 1
ATOM 686 N N . GLU A 1 88 ? 0.726 1.140 -14.610 1.00 87.94 88 GLU A N 1
ATOM 687 C CA . GLU A 1 88 ? -0.674 1.403 -14.991 1.00 87.94 88 GLU A CA 1
ATOM 688 C C . GLU A 1 88 ? -1.222 2.692 -14.348 1.00 87.94 88 GLU A C 1
ATOM 690 O O . GLU A 1 88 ? -1.907 3.477 -15.004 1.00 87.94 88 GLU A O 1
ATOM 695 N N . ASN A 1 89 ? -0.884 2.952 -13.081 1.00 83.50 89 ASN A N 1
ATOM 696 C CA . ASN A 1 89 ? -1.364 4.119 -12.332 1.00 83.50 89 ASN A CA 1
ATOM 697 C C . ASN A 1 89 ? -0.471 5.363 -12.475 1.00 83.50 89 ASN A C 1
ATOM 699 O O . ASN A 1 89 ? -0.646 6.324 -11.725 1.00 83.50 89 ASN A O 1
ATOM 703 N N . ASN A 1 90 ? 0.516 5.361 -13.383 1.00 76.88 90 ASN A N 1
ATOM 704 C CA . ASN A 1 90 ? 1.521 6.430 -13.515 1.00 76.88 90 ASN A CA 1
ATOM 705 C C . ASN A 1 90 ? 2.167 6.826 -12.169 1.00 76.88 90 ASN A C 1
ATOM 707 O O . ASN A 1 90 ? 2.557 7.979 -11.943 1.00 76.88 90 ASN A O 1
ATOM 711 N N . SER A 1 91 ? 2.255 5.872 -11.242 1.00 69.56 91 SER A N 1
ATOM 712 C CA . SER A 1 91 ? 2.673 6.120 -9.870 1.00 69.56 91 SER A CA 1
ATOM 713 C C . SER A 1 91 ? 4.193 6.177 -9.781 1.00 69.56 91 SER A C 1
ATOM 715 O O . SER A 1 91 ? 4.910 5.268 -10.189 1.00 69.56 91 SER A O 1
ATOM 717 N N . LYS A 1 92 ? 4.701 7.277 -9.218 1.00 56.62 92 LYS A N 1
ATOM 718 C CA . LYS A 1 92 ? 6.142 7.567 -9.116 1.00 56.62 92 LYS A CA 1
ATOM 719 C C . LYS A 1 92 ? 6.890 6.678 -8.124 1.00 56.62 92 LYS A C 1
ATOM 721 O O . LYS A 1 92 ? 8.103 6.514 -8.255 1.00 56.62 92 LYS A O 1
ATOM 726 N N . SER A 1 93 ? 6.195 6.176 -7.103 1.00 59.53 93 SER A N 1
ATOM 727 C CA . SER A 1 93 ? 6.813 5.460 -5.988 1.00 59.53 93 SER A CA 1
ATOM 728 C C . SER A 1 93 ? 6.835 3.965 -6.273 1.00 59.53 93 SER A C 1
ATOM 730 O O . SER A 1 93 ? 5.943 3.231 -5.854 1.00 59.53 93 SER A O 1
ATOM 732 N N . LEU A 1 94 ? 7.854 3.544 -7.024 1.00 69.81 94 LEU A N 1
ATOM 733 C CA . LEU A 1 94 ? 8.276 2.150 -7.087 1.00 69.81 94 LEU A CA 1
ATOM 734 C C . LEU A 1 94 ? 9.187 1.896 -5.891 1.00 69.81 94 LEU A C 1
ATOM 736 O O . LEU A 1 94 ? 10.369 2.262 -5.911 1.00 69.81 94 LEU A O 1
ATOM 740 N N . PHE A 1 95 ? 8.644 1.275 -4.849 1.00 81.38 95 PHE A N 1
ATOM 741 C CA . PHE A 1 95 ? 9.484 0.717 -3.799 1.00 81.38 95 PHE A CA 1
ATOM 742 C C . PHE A 1 95 ? 10.448 -0.310 -4.406 1.00 81.38 95 PHE A C 1
ATOM 744 O O . PHE A 1 95 ? 10.119 -1.007 -5.362 1.00 81.38 95 PHE A O 1
ATOM 751 N N . THR A 1 96 ? 11.657 -0.415 -3.855 1.00 85.38 96 THR A N 1
ATOM 752 C CA . THR A 1 96 ? 12.551 -1.532 -4.188 1.00 85.38 96 THR A CA 1
ATOM 753 C C . THR A 1 96 ? 11.933 -2.840 -3.690 1.00 85.38 96 THR A C 1
ATOM 755 O O . THR A 1 96 ? 11.179 -2.821 -2.720 1.00 85.38 96 THR A O 1
ATOM 758 N N . ALA A 1 97 ? 12.275 -3.988 -4.284 1.00 85.44 97 ALA A N 1
ATOM 759 C CA . ALA A 1 97 ? 11.692 -5.281 -3.896 1.00 85.44 97 ALA A CA 1
ATOM 760 C C . ALA A 1 97 ? 11.797 -5.577 -2.385 1.00 85.44 97 ALA A C 1
ATOM 762 O O . ALA A 1 97 ? 10.849 -6.070 -1.776 1.00 85.44 97 ALA A O 1
ATOM 763 N N . ASN A 1 98 ? 12.921 -5.207 -1.760 1.00 88.94 98 ASN A N 1
ATOM 764 C CA . ASN A 1 98 ? 13.121 -5.370 -0.318 1.00 88.94 98 ASN A CA 1
ATOM 765 C C . ASN A 1 98 ? 12.232 -4.430 0.509 1.00 88.94 98 ASN A C 1
ATOM 767 O O . ASN A 1 98 ? 11.639 -4.866 1.493 1.00 88.94 98 ASN A O 1
ATOM 771 N N . ASN A 1 99 ? 12.111 -3.159 0.109 1.00 91.19 99 ASN A N 1
ATOM 772 C CA . ASN A 1 99 ? 11.271 -2.200 0.828 1.00 91.19 99 ASN A CA 1
ATOM 773 C C . ASN A 1 99 ? 9.786 -2.530 0.655 1.00 91.19 99 ASN A C 1
ATOM 775 O O . ASN A 1 99 ? 9.047 -2.502 1.631 1.00 91.19 99 ASN A O 1
ATOM 779 N N . PHE A 1 100 ? 9.380 -2.911 -0.559 1.00 92.25 100 PHE A N 1
ATOM 780 C CA . PHE A 1 100 ? 8.032 -3.380 -0.867 1.00 92.25 100 PHE A CA 1
ATOM 781 C C . PHE A 1 100 ? 7.643 -4.552 0.032 1.00 92.25 100 PHE A C 1
ATOM 783 O O . PHE A 1 100 ? 6.609 -4.500 0.683 1.00 92.25 100 PHE A O 1
ATOM 790 N N . ARG A 1 101 ? 8.493 -5.582 0.124 1.00 91.19 101 ARG A N 1
ATOM 791 C CA . ARG A 1 101 ? 8.254 -6.748 0.984 1.00 91.19 101 ARG A CA 1
ATOM 792 C C . ARG A 1 101 ? 8.037 -6.353 2.445 1.00 91.19 101 ARG A C 1
ATOM 794 O O . ARG A 1 101 ? 7.083 -6.820 3.058 1.00 91.19 101 ARG A O 1
ATOM 801 N N . ASN A 1 102 ? 8.935 -5.544 3.006 1.00 93.25 102 ASN A N 1
ATOM 802 C CA . ASN A 1 102 ? 8.861 -5.166 4.419 1.00 93.25 102 ASN A CA 1
ATOM 803 C C . ASN A 1 102 ? 7.588 -4.362 4.704 1.00 93.25 102 ASN A C 1
ATOM 805 O O . ASN A 1 102 ? 6.871 -4.665 5.654 1.00 93.25 102 ASN A O 1
ATOM 809 N N . HIS A 1 103 ? 7.285 -3.399 3.834 1.00 94.12 103 HIS A N 1
ATOM 810 C CA . HIS A 1 103 ? 6.112 -2.538 3.951 1.00 94.12 103 HIS A CA 1
ATOM 811 C C . HIS A 1 103 ? 4.802 -3.311 3.754 1.00 94.12 103 HIS A C 1
ATOM 813 O O . HIS A 1 103 ? 3.846 -3.128 4.499 1.00 94.12 103 HIS A O 1
ATOM 819 N N . LEU A 1 104 ? 4.777 -4.260 2.814 1.00 94.19 104 LEU A N 1
ATOM 820 C CA . LEU A 1 104 ? 3.647 -5.164 2.604 1.00 94.19 104 LEU A CA 1
ATOM 821 C C . LEU A 1 104 ? 3.346 -5.988 3.864 1.00 94.19 104 LEU A C 1
ATOM 823 O O . LEU A 1 104 ? 2.196 -6.089 4.276 1.00 94.19 104 LEU A O 1
ATOM 827 N N . LEU A 1 105 ? 4.372 -6.568 4.495 1.00 93.25 105 LEU A N 1
ATOM 828 C CA . LEU A 1 105 ? 4.196 -7.348 5.724 1.00 93.25 105 LEU A CA 1
ATOM 829 C C . LEU A 1 105 ? 3.720 -6.481 6.897 1.00 93.25 105 LEU A C 1
ATOM 831 O O . LEU A 1 105 ? 2.925 -6.948 7.711 1.00 93.25 105 LEU A O 1
ATOM 835 N N . GLU A 1 106 ? 4.183 -5.236 6.987 1.00 94.44 106 GLU A N 1
ATOM 836 C CA . GLU A 1 106 ? 3.712 -4.274 7.984 1.00 94.44 106 GLU A CA 1
ATOM 837 C C . GLU A 1 106 ? 2.219 -3.965 7.804 1.00 94.44 106 GLU A C 1
ATOM 839 O O . GLU A 1 106 ? 1.453 -4.099 8.760 1.00 94.44 106 GLU A O 1
ATOM 844 N N . LEU A 1 107 ? 1.785 -3.681 6.572 1.00 94.06 107 LEU A N 1
ATOM 845 C CA . LEU A 1 107 ? 0.374 -3.448 6.255 1.00 94.06 107 LEU A CA 1
ATOM 846 C C . LEU A 1 107 ? -0.499 -4.681 6.519 1.00 94.06 107 LEU A C 1
ATOM 848 O O . LEU A 1 107 ? -1.580 -4.553 7.092 1.00 94.06 107 LEU A O 1
ATOM 852 N N . CYS A 1 108 ? -0.029 -5.887 6.186 1.00 93.12 108 CYS A N 1
ATOM 853 C CA . CYS A 1 108 ? -0.737 -7.125 6.527 1.00 93.12 108 CYS A CA 1
ATOM 854 C C . CYS A 1 108 ? -0.952 -7.263 8.045 1.00 93.12 108 CYS A C 1
ATOM 856 O O . CYS A 1 108 ? -2.017 -7.697 8.487 1.00 93.12 108 CYS A O 1
ATOM 858 N N . ARG A 1 109 ? 0.033 -6.871 8.865 1.00 92.00 109 ARG A N 1
ATOM 859 C CA . ARG A 1 109 ? -0.092 -6.902 10.332 1.00 92.00 109 ARG A CA 1
ATOM 860 C C . ARG A 1 109 ? -1.060 -5.843 10.852 1.00 92.00 109 ARG A C 1
ATOM 862 O O . ARG A 1 109 ? -1.817 -6.143 11.770 1.00 92.00 109 ARG A O 1
ATOM 869 N N . GLU A 1 110 ? -1.055 -4.647 10.269 1.00 90.81 110 GLU A N 1
ATOM 870 C CA . GLU A 1 110 ? -1.983 -3.559 10.612 1.00 90.81 110 GLU A CA 1
ATOM 871 C C . GLU A 1 110 ? -3.443 -3.932 10.320 1.00 90.81 110 GLU A C 1
ATOM 873 O O . GLU A 1 110 ? -4.323 -3.666 11.136 1.00 90.81 110 GLU A O 1
ATOM 878 N N . LEU A 1 111 ? -3.690 -4.629 9.207 1.00 89.56 111 LEU A N 1
ATOM 879 C CA . LEU A 1 111 ? -5.008 -5.165 8.850 1.00 89.56 111 LEU A CA 1
ATOM 880 C C . LEU A 1 111 ? -5.434 -6.373 9.700 1.00 89.56 111 LEU A C 1
ATOM 882 O O . LEU A 1 111 ? -6.573 -6.825 9.606 1.00 89.56 111 LEU A O 1
ATOM 886 N N . GLY A 1 112 ? -4.538 -6.909 10.532 1.00 88.94 112 GLY A N 1
ATOM 887 C CA . GLY A 1 112 ? -4.819 -8.067 11.374 1.00 88.94 112 GLY A CA 1
ATOM 888 C C . GLY A 1 112 ? -4.790 -9.405 10.633 1.00 88.94 112 GLY A C 1
ATOM 889 O O . GLY A 1 112 ? -5.353 -10.378 11.133 1.00 88.94 112 GLY A O 1
ATOM 890 N N . TRP A 1 113 ? -4.122 -9.495 9.478 1.00 90.62 113 TRP A N 1
ATOM 891 C CA . TRP A 1 113 ? -3.967 -10.745 8.729 1.00 90.62 113 TRP A CA 1
ATOM 892 C C . TRP A 1 113 ? -2.963 -11.672 9.426 1.00 90.62 113 TRP A C 1
ATOM 894 O O . TRP A 1 113 ? -1.763 -11.676 9.147 1.00 90.62 113 TRP A O 1
ATOM 904 N N . LYS A 1 114 ? -3.455 -12.472 10.375 1.00 86.12 114 LYS A N 1
ATOM 905 C CA . LYS A 1 114 ? -2.625 -13.337 11.238 1.00 86.12 114 LYS A CA 1
ATOM 906 C C . LYS A 1 114 ? -1.989 -14.511 10.496 1.00 86.12 114 LYS A C 1
ATOM 908 O O . LYS A 1 114 ? -0.974 -15.040 10.937 1.00 86.12 114 LYS A O 1
ATOM 913 N N . ASN A 1 115 ? -2.583 -14.921 9.378 1.00 88.75 115 ASN A N 1
ATOM 914 C CA . ASN A 1 115 ? -2.141 -16.084 8.609 1.00 88.75 115 ASN A CA 1
ATOM 915 C C . ASN A 1 115 ? -0.975 -15.773 7.663 1.00 88.75 115 ASN A C 1
ATOM 917 O O . ASN A 1 115 ? -0.410 -16.689 7.057 1.00 88.75 115 ASN A O 1
ATOM 921 N N . VAL A 1 116 ? -0.604 -14.495 7.544 1.00 92.62 116 VAL A N 1
ATOM 922 C CA . VAL A 1 116 ? 0.433 -14.057 6.622 1.00 92.62 116 VAL A CA 1
ATOM 923 C C . VAL A 1 116 ? 1.800 -14.264 7.236 1.00 92.62 116 VAL A C 1
ATOM 925 O O . VAL A 1 116 ? 2.159 -13.661 8.245 1.00 92.62 116 VAL A O 1
ATOM 928 N N . ARG A 1 117 ? 2.585 -15.127 6.595 1.00 92.12 117 ARG A N 1
ATOM 929 C CA . ARG A 1 117 ? 3.958 -15.413 7.007 1.00 92.12 117 ARG A CA 1
ATOM 930 C C . ARG A 1 117 ? 4.874 -15.467 5.810 1.00 92.12 117 ARG A C 1
ATOM 932 O O . ARG A 1 117 ? 4.479 -15.842 4.710 1.00 92.12 117 ARG A O 1
ATOM 939 N N . GLU A 1 118 ? 6.130 -15.169 6.057 1.00 92.62 118 GLU A N 1
ATOM 940 C CA . GLU A 1 118 ? 7.167 -15.303 5.060 1.00 92.62 118 GLU A CA 1
ATOM 941 C C . GLU A 1 118 ? 8.012 -16.551 5.309 1.00 92.62 118 GLU A C 1
ATOM 943 O O . GLU A 1 118 ? 8.352 -16.863 6.450 1.00 92.62 118 GLU A O 1
ATOM 948 N N . ALA A 1 119 ? 8.411 -17.232 4.234 1.00 91.62 119 ALA A N 1
ATOM 949 C CA . ALA A 1 119 ? 9.484 -18.212 4.306 1.00 91.62 119 ALA A CA 1
ATOM 950 C C . ALA A 1 119 ? 10.429 -18.124 3.104 1.00 91.62 119 ALA A C 1
ATOM 952 O O . ALA A 1 119 ? 10.019 -17.896 1.961 1.00 91.62 119 ALA A O 1
ATOM 953 N N . ARG A 1 120 ? 11.712 -18.378 3.371 1.00 90.44 120 ARG A N 1
ATOM 954 C CA . ARG A 1 120 ? 12.733 -18.588 2.343 1.00 90.44 120 ARG A CA 1
ATOM 955 C C . ARG A 1 120 ? 12.754 -20.064 1.955 1.00 90.44 120 ARG A C 1
ATOM 957 O O . ARG A 1 120 ? 12.869 -20.934 2.814 1.00 90.44 120 ARG A O 1
ATOM 964 N N . GLN A 1 121 ? 12.636 -20.337 0.663 1.00 88.88 121 GLN A N 1
ATOM 965 C CA . GLN A 1 121 ? 12.706 -21.684 0.096 1.00 88.88 121 GLN A CA 1
ATOM 966 C C . GLN A 1 121 ? 14.150 -22.124 -0.170 1.00 88.88 121 GLN A C 1
ATOM 968 O O . GLN A 1 121 ? 15.067 -21.298 -0.203 1.00 88.88 121 GLN A O 1
ATOM 973 N N . ARG A 1 122 ? 14.339 -23.433 -0.404 1.00 84.38 122 ARG A N 1
ATOM 974 C CA . ARG A 1 122 ? 15.651 -24.014 -0.754 1.00 84.38 122 ARG A CA 1
ATOM 975 C C . ARG A 1 122 ? 16.224 -23.402 -2.034 1.00 84.38 122 ARG A C 1
ATOM 977 O O . ARG A 1 122 ? 17.427 -23.186 -2.113 1.00 84.38 122 ARG A O 1
ATOM 984 N N . ASP A 1 123 ? 15.351 -22.999 -2.952 1.00 83.44 123 ASP A N 1
ATOM 985 C CA . ASP A 1 123 ? 15.700 -22.359 -4.228 1.00 83.44 123 ASP A CA 1
ATOM 986 C C . ASP A 1 123 ? 16.100 -20.880 -4.085 1.00 83.44 123 ASP A C 1
ATOM 988 O O . ASP A 1 123 ? 16.139 -20.131 -5.059 1.00 83.44 123 ASP A O 1
ATOM 992 N N . ASN A 1 124 ? 16.356 -20.420 -2.856 1.00 82.81 124 ASN A N 1
ATOM 993 C CA . ASN A 1 124 ? 16.718 -19.044 -2.530 1.00 82.81 124 ASN A CA 1
ATOM 994 C C . ASN A 1 124 ? 15.647 -17.987 -2.873 1.00 82.81 124 ASN A C 1
ATOM 996 O O . ASN A 1 124 ? 15.926 -16.788 -2.897 1.00 82.81 124 ASN A O 1
ATOM 1000 N N . GLN A 1 125 ? 14.413 -18.422 -3.119 1.00 85.62 125 GLN A N 1
ATOM 1001 C CA . GLN A 1 125 ? 13.274 -17.550 -3.380 1.00 85.62 125 GLN A CA 1
ATOM 1002 C C . GLN A 1 125 ? 12.473 -17.296 -2.102 1.00 85.62 125 GLN A C 1
ATOM 1004 O O . GLN A 1 125 ? 12.284 -18.194 -1.278 1.00 85.62 125 GLN A O 1
ATOM 1009 N N . TYR A 1 126 ? 11.970 -16.073 -1.958 1.00 90.06 126 TYR A N 1
ATOM 1010 C CA . TYR A 1 126 ? 11.063 -15.703 -0.876 1.00 90.06 126 TYR A CA 1
ATOM 1011 C C . TYR A 1 126 ? 9.612 -15.922 -1.300 1.00 90.06 126 TYR A C 1
ATOM 1013 O O . TYR A 1 126 ? 9.207 -15.534 -2.403 1.00 90.06 126 TYR A O 1
ATOM 1021 N N . ARG A 1 127 ? 8.840 -16.553 -0.415 1.00 92.81 127 ARG A N 1
ATOM 1022 C CA . ARG A 1 127 ? 7.408 -16.808 -0.583 1.00 92.81 127 ARG A CA 1
ATOM 1023 C C . ARG A 1 127 ? 6.650 -16.222 0.596 1.00 92.81 127 ARG A C 1
ATOM 1025 O O . ARG A 1 127 ? 7.069 -16.391 1.742 1.00 92.81 127 ARG A O 1
ATOM 1032 N N . ILE A 1 128 ? 5.532 -15.573 0.300 1.00 94.00 128 ILE A N 1
ATOM 1033 C CA . ILE A 1 128 ? 4.582 -15.102 1.305 1.00 94.00 128 ILE A CA 1
ATOM 1034 C C . ILE A 1 128 ? 3.388 -16.050 1.277 1.00 94.00 128 ILE A C 1
ATOM 1036 O O . ILE A 1 128 ? 2.800 -16.262 0.220 1.00 94.00 128 ILE A O 1
ATOM 1040 N N . TYR A 1 129 ? 3.079 -16.642 2.425 1.00 94.75 129 TYR A N 1
ATOM 1041 C CA . TYR A 1 129 ? 1.941 -17.533 2.644 1.00 94.75 129 TYR A CA 1
ATOM 1042 C C . TYR A 1 129 ? 0.749 -16.752 3.195 1.00 94.75 129 TYR A C 1
ATOM 1044 O O . TYR A 1 129 ? 0.942 -15.695 3.792 1.00 94.75 129 TYR A O 1
ATOM 1052 N N . GLY A 1 130 ? -0.461 -17.290 3.035 1.00 93.19 130 GLY A N 1
ATOM 1053 C CA . GLY A 1 130 ? -1.701 -16.678 3.527 1.00 93.19 130 GLY A CA 1
ATOM 1054 C C . GLY A 1 130 ? -2.256 -15.581 2.618 1.00 93.19 130 GLY A C 1
ATOM 1055 O O . GLY A 1 130 ? -3.248 -14.945 2.955 1.00 93.19 130 GLY A O 1
ATOM 1056 N N . VAL A 1 131 ? -1.634 -15.358 1.459 1.00 94.38 131 VAL A N 1
ATOM 1057 C CA . VAL A 1 131 ? -2.086 -14.389 0.456 1.00 94.38 131 VAL A CA 1
ATOM 1058 C C . VAL A 1 131 ? -2.073 -15.018 -0.927 1.00 94.38 131 VAL A C 1
ATOM 1060 O O . VAL A 1 131 ? -1.317 -15.958 -1.197 1.00 94.38 131 VAL A O 1
ATOM 1063 N N . ARG A 1 132 ? -2.896 -14.472 -1.816 1.00 94.31 132 ARG A N 1
ATOM 1064 C CA . ARG A 1 132 ? -2.852 -14.760 -3.249 1.00 94.31 132 ARG A CA 1
ATOM 1065 C C . ARG A 1 132 ? -3.080 -13.494 -4.063 1.00 94.31 132 ARG A C 1
ATOM 1067 O O . ARG A 1 132 ? -3.667 -12.532 -3.568 1.00 94.31 132 ARG A O 1
ATOM 1074 N N . LEU A 1 133 ? -2.600 -13.505 -5.304 1.00 94.25 133 LEU A N 1
ATOM 1075 C CA . LEU A 1 133 ? -2.946 -12.468 -6.270 1.00 94.25 133 LEU A CA 1
ATOM 1076 C C . LEU A 1 133 ? -4.406 -12.648 -6.696 1.00 94.25 133 LEU A C 1
ATOM 1078 O O . LEU A 1 133 ? -4.896 -13.773 -6.815 1.00 94.25 133 LEU A O 1
ATOM 1082 N N . ARG A 1 134 ? -5.092 -11.526 -6.882 1.00 93.81 134 ARG A N 1
ATOM 1083 C CA . ARG A 1 134 ? -6.471 -11.463 -7.347 1.00 93.81 134 ARG A CA 1
ATOM 1084 C C . ARG A 1 134 ? -6.519 -11.764 -8.842 1.00 93.81 134 ARG A C 1
ATOM 1086 O O . ARG A 1 134 ? -5.841 -11.101 -9.631 1.00 93.81 134 ARG A O 1
ATOM 1093 N N . ASP A 1 135 ? -7.367 -12.710 -9.221 1.00 89.88 135 ASP A N 1
ATOM 1094 C CA . ASP A 1 135 ? -7.686 -12.987 -10.620 1.00 89.88 135 ASP A CA 1
ATOM 1095 C C . ASP A 1 135 ? -8.830 -12.085 -11.107 1.00 89.88 135 ASP A C 1
ATOM 1097 O O . ASP 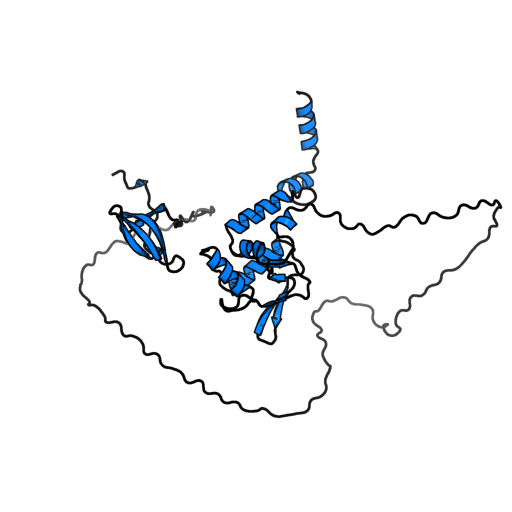A 1 135 ? -9.587 -11.521 -10.320 1.00 89.88 135 ASP A O 1
ATOM 1101 N N . LYS A 1 136 ? -8.990 -11.936 -12.426 1.00 86.56 136 LYS A N 1
ATOM 1102 C CA . LYS A 1 136 ? -10.043 -11.072 -13.005 1.00 86.56 136 LYS A CA 1
ATOM 1103 C C . LYS A 1 136 ? -11.467 -11.546 -12.698 1.00 86.56 136 LYS A C 1
ATOM 1105 O O . LYS A 1 136 ? -12.397 -10.751 -12.745 1.00 86.56 136 LYS A O 1
ATOM 1110 N N . GLU A 1 137 ? -11.618 -12.835 -12.423 1.00 89.31 137 GLU A N 1
ATOM 1111 C CA . GLU A 1 137 ? -12.894 -13.504 -12.143 1.00 89.31 137 GLU A CA 1
ATOM 1112 C C . GLU A 1 137 ? -13.139 -13.663 -10.635 1.00 89.31 137 GLU A C 1
ATOM 1114 O O . GLU A 1 137 ? -14.119 -14.272 -10.214 1.00 89.31 137 GLU A O 1
ATOM 1119 N N . ASP A 1 138 ? -12.237 -13.132 -9.811 1.00 88.62 138 ASP A N 1
ATOM 1120 C CA . ASP A 1 138 ? -12.265 -13.317 -8.372 1.00 88.62 138 ASP A CA 1
ATOM 1121 C C . ASP A 1 138 ? -13.365 -12.480 -7.713 1.00 88.62 138 ASP A C 1
ATOM 1123 O O . ASP A 1 138 ? -13.375 -11.249 -7.795 1.00 88.62 138 ASP A O 1
ATOM 1127 N N . THR A 1 139 ? -14.277 -13.159 -7.020 1.00 89.38 139 THR A N 1
ATOM 1128 C CA . THR A 1 139 ? -15.401 -12.551 -6.299 1.00 89.38 139 THR A CA 1
ATOM 1129 C C . THR A 1 139 ? -15.080 -12.248 -4.836 1.00 89.38 139 THR A C 1
ATOM 1131 O O . THR A 1 139 ? -15.977 -11.867 -4.086 1.00 89.38 139 THR A O 1
ATOM 1134 N N . ALA A 1 140 ? -13.839 -12.466 -4.387 1.00 89.38 140 ALA A N 1
ATOM 1135 C CA . ALA A 1 140 ? -13.447 -12.150 -3.021 1.00 89.38 140 ALA A CA 1
ATOM 1136 C C . ALA A 1 140 ? -13.600 -10.650 -2.731 1.00 89.38 140 ALA A C 1
ATOM 1138 O O . ALA A 1 140 ? -13.293 -9.804 -3.574 1.00 89.38 140 ALA A O 1
ATOM 1139 N N . LEU A 1 141 ? -14.032 -10.319 -1.517 1.00 90.62 141 LEU A N 1
ATOM 1140 C CA . LEU A 1 141 ? -14.207 -8.930 -1.100 1.00 90.62 141 LEU A CA 1
ATOM 1141 C C . LEU A 1 141 ? -12.877 -8.171 -1.129 1.00 90.62 141 LEU A C 1
ATOM 1143 O O . LEU A 1 141 ? -11.796 -8.744 -0.951 1.00 90.62 141 LEU A O 1
ATOM 1147 N N . ARG A 1 142 ? -12.945 -6.871 -1.397 1.00 92.56 142 ARG A N 1
ATOM 1148 C CA . ARG A 1 142 ? -11.799 -5.965 -1.258 1.00 92.56 142 ARG A CA 1
ATOM 1149 C C . ARG A 1 142 ? -11.557 -5.624 0.209 1.00 92.56 142 ARG A C 1
ATOM 1151 O O . ARG A 1 142 ? -12.439 -5.794 1.048 1.00 92.56 142 ARG A O 1
ATOM 1158 N N . ILE A 1 143 ? -10.372 -5.112 0.531 1.00 92.44 143 ILE A N 1
ATOM 1159 C CA . ILE A 1 143 ? -10.016 -4.799 1.923 1.00 92.44 143 ILE A CA 1
ATOM 1160 C C . ILE A 1 143 ? -10.942 -3.705 2.461 1.00 92.44 143 ILE A C 1
ATOM 1162 O O . ILE A 1 143 ? -11.473 -3.842 3.561 1.00 92.44 143 ILE A O 1
ATOM 1166 N N . SER A 1 144 ? -11.225 -2.672 1.663 1.00 92.44 144 SER A N 1
ATOM 1167 C CA . SER A 1 144 ? -12.195 -1.635 2.032 1.00 92.44 144 SER A CA 1
ATOM 1168 C C . SER A 1 144 ? -13.605 -2.182 2.306 1.00 92.44 144 SER A C 1
ATOM 1170 O O . SER A 1 144 ? -14.296 -1.671 3.186 1.00 92.44 144 SER A O 1
ATOM 1172 N N . GLU A 1 145 ? -14.034 -3.228 1.598 1.00 90.69 145 GLU A N 1
ATOM 1173 C CA . GLU A 1 145 ? -15.342 -3.867 1.787 1.00 90.69 145 GLU A CA 1
ATOM 1174 C C . GLU A 1 145 ? -15.372 -4.707 3.064 1.00 90.69 145 GLU A C 1
ATOM 1176 O O . GLU A 1 145 ? -16.321 -4.608 3.839 1.00 90.69 145 GLU A O 1
ATOM 1181 N N . VAL A 1 146 ? -14.306 -5.470 3.328 1.00 89.56 146 VAL A N 1
ATOM 1182 C CA . VAL A 1 146 ? -14.154 -6.235 4.574 1.00 89.56 146 VAL A CA 1
ATOM 1183 C C . VAL A 1 146 ? -14.149 -5.293 5.778 1.00 89.56 146 VAL A C 1
ATOM 1185 O O . VAL A 1 146 ? -14.865 -5.532 6.747 1.00 89.56 146 VAL A O 1
ATOM 1188 N N . LEU A 1 147 ? -13.411 -4.182 5.702 1.00 87.06 147 LEU A N 1
ATOM 1189 C CA . LEU A 1 147 ? -13.348 -3.187 6.775 1.00 87.06 147 LEU A CA 1
ATOM 1190 C C . LEU A 1 147 ? -14.663 -2.430 6.985 1.00 87.06 147 LEU A C 1
ATOM 1192 O O . LEU A 1 147 ? -14.914 -1.982 8.097 1.00 87.06 147 LEU A O 1
ATOM 1196 N N . GLY A 1 148 ? -15.474 -2.257 5.937 1.00 83.19 148 GLY A N 1
ATOM 1197 C CA . GLY A 1 148 ? -16.785 -1.605 6.022 1.00 83.19 148 GLY A CA 1
ATOM 1198 C C . GLY A 1 148 ? -17.915 -2.538 6.448 1.00 83.19 148 GLY A C 1
ATOM 1199 O O . GLY A 1 148 ? -18.982 -2.067 6.840 1.00 83.19 148 GLY A O 1
ATOM 1200 N N . SER A 1 149 ? -17.710 -3.854 6.370 1.00 79.50 149 SER A N 1
ATOM 1201 C CA . SER A 1 149 ? -18.719 -4.811 6.803 1.00 79.50 149 SER A CA 1
ATOM 1202 C C . SER A 1 149 ? -18.827 -4.816 8.333 1.00 79.50 149 SER A C 1
ATOM 1204 O O . SER A 1 149 ? -17.801 -4.852 9.020 1.00 79.50 149 SER A O 1
ATOM 1206 N N . PRO A 1 150 ? -20.046 -4.757 8.903 1.00 70.62 150 PRO A N 1
ATOM 1207 C CA . PRO A 1 150 ? -20.207 -4.976 10.330 1.00 70.62 150 PRO A CA 1
ATOM 1208 C C . PRO A 1 150 ? -19.682 -6.380 10.658 1.00 70.62 150 PRO A C 1
ATOM 1210 O O . PRO A 1 150 ? -19.880 -7.291 9.845 1.00 70.62 150 PRO A O 1
ATOM 1213 N N . PRO A 1 151 ? -19.018 -6.572 11.814 1.00 63.19 151 PRO A N 1
ATOM 1214 C CA . PRO A 1 151 ? -18.554 -7.889 12.216 1.00 63.19 151 PRO A CA 1
ATOM 1215 C C . PRO A 1 151 ? -19.743 -8.841 12.150 1.00 63.19 151 PRO A C 1
ATOM 1217 O O . PRO A 1 151 ? -20.756 -8.629 12.824 1.00 63.19 151 PRO A O 1
ATOM 1220 N N . LEU A 1 152 ? -19.649 -9.845 11.271 1.00 60.16 152 LEU A N 1
ATOM 1221 C CA . LEU A 1 152 ? -20.643 -10.905 11.236 1.00 60.16 152 LEU A CA 1
ATOM 1222 C C . LEU A 1 152 ? -20.725 -11.453 12.660 1.00 60.16 152 LEU A C 1
ATOM 1224 O O . LEU A 1 152 ? -19.667 -11.683 13.256 1.00 60.16 152 LEU A O 1
ATOM 1228 N N . PRO A 1 153 ? -21.935 -11.613 13.226 1.00 57.69 153 PRO A N 1
ATOM 1229 C CA . PRO A 1 153 ? -22.068 -12.216 14.537 1.00 57.69 153 PRO A CA 1
ATOM 1230 C C . PRO A 1 153 ? -21.315 -13.535 14.470 1.00 57.69 153 PRO A C 1
ATOM 1232 O O . PRO A 1 153 ? -21.620 -14.370 13.610 1.00 57.69 153 PRO A O 1
ATOM 1235 N N . GLU A 1 154 ? -20.273 -13.670 15.298 1.00 54.28 154 GLU A N 1
ATOM 1236 C CA . GLU A 1 154 ? -19.529 -14.919 15.359 1.00 54.28 154 GLU A CA 1
ATOM 1237 C C . GLU A 1 154 ? -20.561 -16.035 15.510 1.00 54.28 154 GLU A C 1
ATOM 1239 O O . GLU A 1 154 ? -21.537 -15.839 16.248 1.00 54.28 154 GLU A O 1
ATOM 1244 N N . PRO A 1 155 ? -20.424 -17.158 14.782 1.00 55.06 155 PRO A N 1
ATOM 1245 C CA . PRO A 1 155 ? -21.290 -18.295 15.001 1.00 55.06 155 PRO A CA 1
ATOM 1246 C C . PRO A 1 155 ? -21.116 -18.665 16.469 1.00 55.06 155 PRO A C 1
ATOM 1248 O O . PRO A 1 155 ? -20.114 -19.268 16.853 1.00 55.06 155 PRO A O 1
ATOM 1251 N N . GLY A 1 156 ? -22.056 -18.204 17.300 1.00 56.53 156 GLY A N 1
ATOM 1252 C CA . GLY A 1 156 ? -22.036 -18.463 18.724 1.00 56.53 156 GLY A CA 1
ATOM 1253 C C . GLY A 1 156 ? -21.878 -19.966 18.896 1.00 56.53 156 GLY A C 1
ATOM 1254 O O . GLY A 1 156 ? -22.403 -20.713 18.057 1.00 56.53 156 GLY A O 1
ATOM 1255 N N . PRO A 1 157 ? -21.130 -20.426 19.916 1.00 57.47 157 PRO A N 1
ATOM 1256 C CA . PRO A 1 157 ? -20.978 -21.851 20.153 1.00 57.47 157 PRO A CA 1
ATOM 1257 C C . PRO A 1 157 ? -22.379 -22.439 20.111 1.00 57.47 157 PRO A C 1
ATOM 1259 O O . PRO A 1 157 ? -23.251 -21.962 20.840 1.00 57.47 157 PRO A O 1
ATOM 1262 N N . ALA A 1 158 ? -22.609 -23.354 19.168 1.00 51.03 158 ALA A N 1
ATOM 1263 C CA . ALA A 1 158 ? -23.910 -23.928 18.890 1.00 51.03 158 ALA A CA 1
ATOM 1264 C C . ALA A 1 158 ? -24.409 -24.648 20.148 1.00 51.03 158 ALA A C 1
ATOM 1266 O O . ALA A 1 158 ? -24.260 -25.856 20.299 1.00 51.03 158 ALA A O 1
ATOM 1267 N N . ASN A 1 159 ? -24.995 -23.898 21.075 1.00 51.28 159 ASN A N 1
ATOM 1268 C CA . ASN A 1 159 ? -25.898 -24.425 22.065 1.00 51.28 159 ASN A CA 1
ATOM 1269 C C . ASN A 1 159 ? -27.154 -24.754 21.279 1.00 51.28 159 ASN A C 1
ATOM 1271 O O . ASN A 1 159 ? -28.012 -23.902 21.086 1.00 51.28 159 ASN A O 1
ATOM 1275 N N . LEU A 1 160 ? -27.186 -25.977 20.757 1.00 51.47 160 LEU A N 1
ATOM 1276 C CA . LEU A 1 160 ? -28.402 -26.703 20.431 1.00 51.47 160 LEU A CA 1
ATOM 1277 C C . LEU A 1 160 ? -29.289 -26.735 21.683 1.00 51.47 160 LEU A C 1
ATOM 1279 O O . LEU A 1 160 ? -28.892 -27.382 22.656 1.00 51.47 160 LEU A O 1
ATOM 1283 N N . PRO A 1 161 ? -30.493 -26.143 21.685 1.00 60.16 161 PRO A N 1
ATOM 1284 C CA . PRO A 1 161 ? -31.534 -26.574 22.585 1.00 60.16 161 PRO A CA 1
ATOM 1285 C C . PRO A 1 161 ? -32.548 -27.444 21.828 1.00 60.16 161 PRO A C 1
ATOM 1287 O O . PRO A 1 161 ? -32.807 -27.280 20.639 1.00 60.16 161 PRO A O 1
ATOM 1290 N N . GLU A 1 162 ? -33.150 -28.349 22.592 1.00 51.25 162 GLU A N 1
ATOM 1291 C CA . GLU A 1 162 ? -34.503 -28.867 22.374 1.00 51.25 162 GLU A CA 1
ATOM 1292 C C . GLU A 1 162 ? -34.720 -29.875 21.240 1.00 51.25 162 GLU A C 1
ATOM 1294 O O . GLU A 1 162 ? -35.419 -29.640 20.258 1.00 51.25 162 GLU A O 1
ATOM 1299 N N . ALA A 1 163 ? -34.310 -31.114 21.520 1.00 41.09 163 ALA A N 1
ATOM 1300 C CA . ALA A 1 163 ? -35.211 -32.235 21.271 1.00 41.09 163 ALA A CA 1
ATOM 1301 C C . ALA A 1 163 ? -36.217 -32.342 22.437 1.00 41.09 163 ALA A C 1
ATOM 1303 O O . ALA A 1 163 ? -35.971 -33.009 23.440 1.00 41.09 163 ALA A O 1
ATOM 1304 N N . LEU A 1 164 ? -37.353 -31.657 22.296 1.00 49.69 164 LEU A N 1
ATOM 1305 C CA . LEU A 1 164 ? -38.597 -31.946 23.010 1.00 49.69 164 LEU A CA 1
ATOM 1306 C C . LEU A 1 164 ? -39.269 -33.166 22.364 1.00 49.69 164 LEU A C 1
ATOM 1308 O O . LEU A 1 164 ? -39.912 -33.011 21.332 1.00 49.69 164 LEU A O 1
ATOM 1312 N N . VAL A 1 165 ? -39.193 -34.350 22.982 1.00 47.03 165 VAL A N 1
ATOM 1313 C CA . VAL A 1 165 ? -40.234 -35.389 22.855 1.00 47.03 165 VAL A CA 1
ATOM 1314 C C . VAL A 1 165 ? -40.299 -36.198 24.153 1.00 47.03 165 VAL A C 1
ATOM 1316 O O . VAL A 1 165 ? -39.322 -36.840 24.525 1.00 47.03 165 VAL A O 1
ATOM 1319 N N . GLY A 1 166 ? -41.475 -36.223 24.791 1.00 39.81 166 GLY A N 1
ATOM 1320 C CA . GLY A 1 166 ? -41.874 -37.315 25.688 1.00 39.81 166 GLY A CA 1
ATOM 1321 C C . GLY A 1 166 ? -42.224 -36.918 27.121 1.00 39.81 166 GLY A C 1
ATOM 1322 O O . GLY A 1 166 ? -41.474 -37.203 28.045 1.00 39.81 166 GLY A O 1
ATOM 1323 N N . VAL A 1 167 ? -43.398 -36.315 27.311 1.00 47.97 167 VAL A N 1
ATOM 1324 C CA . VAL A 1 167 ? -44.096 -36.298 28.605 1.00 47.97 167 VAL A CA 1
ATOM 1325 C C . VAL A 1 167 ? -44.749 -37.667 28.810 1.00 47.97 167 VAL A C 1
ATOM 1327 O O . VAL A 1 167 ? -45.587 -38.057 28.000 1.00 47.97 167 VAL A O 1
ATOM 1330 N N . GLU A 1 168 ? -44.433 -38.357 29.906 1.00 46.88 168 GLU A N 1
ATOM 1331 C CA . GLU A 1 168 ? -45.238 -39.466 30.434 1.00 46.88 168 GLU A CA 1
ATOM 1332 C C . GLU A 1 168 ? -45.396 -39.285 31.960 1.00 46.88 168 GLU A C 1
ATOM 1334 O O . GLU A 1 168 ? -44.393 -39.050 32.640 1.00 46.88 168 GLU A O 1
ATOM 1339 N N . PRO A 1 169 ? -46.619 -39.325 32.532 1.00 59.66 169 PRO A N 1
ATOM 1340 C CA . PRO A 1 169 ? -46.823 -39.138 33.963 1.00 59.66 169 PRO A CA 1
ATOM 1341 C C . PRO A 1 169 ? -47.083 -40.478 34.663 1.00 59.66 169 PRO A C 1
ATOM 1343 O O . PRO A 1 169 ? -48.080 -41.142 34.386 1.00 59.66 169 PRO A O 1
ATOM 1346 N N . ALA A 1 170 ? -46.263 -40.841 35.652 1.00 43.00 170 ALA A N 1
ATOM 1347 C CA . ALA A 1 170 ? -46.640 -41.876 36.613 1.00 43.00 170 ALA A CA 1
ATOM 1348 C C . ALA A 1 170 ? -46.019 -41.643 37.999 1.00 43.00 170 ALA A C 1
ATOM 1350 O O . ALA A 1 170 ? -44.808 -41.670 38.195 1.00 43.00 170 ALA A O 1
ATOM 1351 N N . ASN A 1 171 ? -46.915 -41.429 38.961 1.00 49.41 171 ASN A N 1
ATOM 1352 C CA . ASN A 1 171 ? -46.708 -41.449 40.406 1.00 49.41 171 ASN A CA 1
ATOM 1353 C C . ASN A 1 171 ? -46.094 -42.771 40.897 1.00 49.41 171 ASN A C 1
ATOM 1355 O O . ASN A 1 171 ? -46.700 -43.805 40.631 1.00 49.41 171 ASN A O 1
ATOM 1359 N N . THR A 1 172 ? -45.040 -42.747 41.731 1.00 43.84 172 THR A N 1
ATOM 1360 C CA . THR A 1 172 ? -44.936 -43.469 43.036 1.00 43.84 172 THR A CA 1
ATOM 1361 C C . THR A 1 172 ? -43.610 -43.143 43.785 1.00 43.84 172 THR A C 1
ATOM 1363 O O . THR A 1 172 ? -42.671 -42.666 43.153 1.00 43.84 172 THR A O 1
ATOM 1366 N N . PRO A 1 173 ? -43.546 -43.312 45.132 1.00 54.06 173 PRO A N 1
ATOM 1367 C CA . PRO A 1 173 ? -42.619 -42.642 46.067 1.00 54.06 173 PRO A CA 1
ATOM 1368 C C . PRO A 1 173 ? -41.337 -43.465 46.395 1.00 54.06 173 PRO A C 1
ATOM 1370 O O . PRO A 1 173 ? -41.179 -44.569 45.874 1.00 54.06 173 PRO A O 1
ATOM 1373 N N . PRO A 1 174 ? -40.397 -42.952 47.231 1.00 55.38 174 PRO A N 1
ATOM 1374 C CA . PRO A 1 174 ? -38.990 -43.354 47.210 1.00 55.38 174 PRO A CA 1
ATOM 1375 C C . PRO A 1 174 ? -38.654 -44.481 48.199 1.00 55.38 174 PRO A C 1
ATOM 1377 O O . PRO A 1 174 ? -39.359 -44.665 49.194 1.00 55.38 174 PRO A O 1
ATOM 1380 N N . PRO A 1 175 ? -37.474 -45.104 48.040 1.00 51.19 175 PRO A N 1
ATOM 1381 C CA . PRO A 1 175 ? -36.713 -45.579 49.179 1.00 51.19 175 PRO A CA 1
ATOM 1382 C C . PRO A 1 175 ? -35.365 -44.856 49.314 1.00 51.19 175 PRO A C 1
ATOM 1384 O O . PRO A 1 175 ? -34.642 -44.594 48.355 1.00 51.19 175 PRO A O 1
ATOM 1387 N N . LEU A 1 176 ? -35.049 -44.560 50.571 1.00 42.28 176 LEU A N 1
ATOM 1388 C CA . LEU A 1 176 ? -33.708 -44.300 51.086 1.00 42.28 176 LEU A CA 1
ATOM 1389 C C . LEU A 1 176 ? -32.792 -45.503 50.797 1.00 42.28 176 LEU A C 1
ATOM 1391 O O . LEU A 1 176 ? -33.289 -46.622 50.758 1.00 42.28 176 LEU A O 1
ATOM 1395 N N . ILE A 1 177 ? -31.481 -45.268 50.649 1.00 39.00 177 ILE A N 1
ATOM 1396 C CA . ILE A 1 177 ? -30.344 -45.898 51.366 1.00 39.00 177 ILE A CA 1
ATOM 1397 C C . ILE A 1 177 ? -29.033 -45.511 50.635 1.00 39.00 177 ILE A C 1
ATOM 1399 O O . ILE A 1 177 ? -28.776 -45.916 49.511 1.00 39.00 177 ILE A O 1
ATOM 1403 N N . SER A 1 178 ? -28.231 -44.696 51.321 1.00 33.50 178 SER A N 1
ATOM 1404 C CA . SER A 1 178 ? -26.809 -44.875 51.657 1.00 33.50 178 SER A CA 1
ATOM 1405 C C . SER A 1 178 ? -25.754 -45.369 50.635 1.00 33.50 178 SER A C 1
ATOM 1407 O O . SER A 1 178 ? -25.763 -46.507 50.181 1.00 33.50 178 SER A O 1
ATOM 1409 N N . THR A 1 179 ? -24.686 -44.556 50.577 1.00 35.72 179 THR A N 1
ATOM 1410 C CA . THR A 1 179 ? -23.241 -44.896 50.606 1.00 35.72 179 THR A CA 1
ATOM 1411 C C . THR A 1 179 ? -22.500 -45.473 49.386 1.00 35.72 179 THR A C 1
ATOM 1413 O O . THR A 1 179 ? -22.855 -46.495 48.816 1.00 35.72 179 THR A O 1
ATOM 1416 N N . THR A 1 180 ? -21.321 -44.858 49.177 1.00 36.41 180 THR A N 1
ATOM 1417 C CA . THR A 1 180 ? -20.036 -45.410 48.687 1.00 36.41 180 THR A CA 1
ATOM 1418 C C . THR A 1 180 ? -19.908 -45.795 47.208 1.00 36.41 180 THR A C 1
ATOM 1420 O O . THR A 1 180 ? -20.332 -46.868 46.804 1.00 36.41 180 THR A O 1
ATOM 1423 N N . ASN A 1 181 ? -19.191 -44.981 46.421 1.00 39.69 181 ASN A N 1
ATOM 1424 C CA . ASN A 1 181 ? -17.783 -45.213 46.030 1.00 39.69 181 ASN A CA 1
ATOM 1425 C C . ASN A 1 181 ? -17.401 -44.434 44.756 1.00 39.69 181 ASN A C 1
ATOM 1427 O O . ASN A 1 181 ? -18.107 -44.466 43.751 1.00 39.69 181 ASN A O 1
ATOM 1431 N N . LEU A 1 182 ? -16.242 -43.767 44.822 1.00 44.00 182 LEU A N 1
ATOM 1432 C CA . LEU A 1 182 ? -15.458 -43.300 43.674 1.00 44.00 182 LEU A CA 1
ATOM 1433 C C . LEU A 1 182 ? -15.066 -44.478 42.764 1.00 44.00 182 LEU A C 1
ATOM 1435 O O . LEU A 1 182 ? -14.869 -45.591 43.257 1.00 44.00 182 LEU A O 1
ATOM 1439 N N . PRO A 1 183 ? -14.740 -44.183 41.498 1.00 49.47 183 PRO A N 1
ATOM 1440 C CA . PRO A 1 183 ? -13.529 -44.755 40.930 1.00 49.47 183 PRO A CA 1
ATOM 1441 C C . PRO A 1 183 ? -12.576 -43.675 40.405 1.00 49.47 183 PRO A C 1
ATOM 1443 O O . PRO A 1 183 ? -12.905 -42.874 39.530 1.00 49.47 183 PRO A O 1
ATOM 1446 N N . GLU A 1 184 ? -11.361 -43.711 40.952 1.00 38.88 184 GLU A N 1
ATOM 1447 C CA . GLU A 1 184 ? -10.134 -43.294 40.281 1.00 38.88 184 GLU A CA 1
ATOM 1448 C C . GLU A 1 184 ? -9.971 -44.039 38.951 1.00 38.88 184 GLU A C 1
ATOM 1450 O O . GLU A 1 184 ? -10.154 -45.251 38.901 1.00 38.88 184 GLU A O 1
ATOM 1455 N N . CYS A 1 185 ? -9.511 -43.334 37.916 1.00 34.50 185 CYS A N 1
ATOM 1456 C CA . CYS A 1 185 ? -8.606 -43.889 36.906 1.00 34.50 185 CYS A CA 1
ATOM 1457 C C . CYS A 1 185 ? -7.783 -42.746 36.294 1.00 34.50 185 CYS A C 1
ATOM 1459 O O . CYS A 1 185 ? -8.100 -42.205 35.238 1.00 34.50 185 CYS A O 1
ATOM 1461 N N . VAL A 1 186 ? -6.704 -42.386 36.990 1.00 35.94 186 VAL A N 1
ATOM 1462 C CA . VAL A 1 186 ? -5.554 -41.671 36.433 1.00 35.94 186 VAL A CA 1
ATOM 1463 C C . VAL A 1 186 ? -4.491 -42.729 36.137 1.00 35.94 186 VAL A C 1
ATOM 1465 O O . VAL A 1 186 ? -3.869 -43.265 37.049 1.00 35.94 186 VAL A O 1
ATOM 1468 N N . THR A 1 187 ? -4.282 -43.068 34.867 1.00 39.62 187 THR A N 1
ATOM 1469 C CA . THR A 1 187 ? -3.110 -43.843 34.436 1.00 39.62 187 THR A CA 1
ATOM 1470 C C . THR A 1 187 ? -1.940 -42.889 34.223 1.00 39.62 187 THR A C 1
ATOM 1472 O O . THR A 1 187 ? -1.778 -42.323 33.144 1.00 39.62 187 THR A O 1
ATOM 1475 N N . VAL A 1 188 ? -1.138 -42.703 35.274 1.00 39.66 188 VAL A N 1
ATOM 1476 C CA . VAL A 1 188 ? 0.187 -42.072 35.212 1.00 39.66 188 VAL A CA 1
ATOM 1477 C C . VAL A 1 188 ? 1.250 -43.154 35.023 1.00 39.66 188 VAL A C 1
ATOM 1479 O O . VAL A 1 188 ? 1.211 -44.217 35.643 1.00 39.66 188 VAL A O 1
ATOM 1482 N N . CYS A 1 189 ? 2.164 -42.862 34.099 1.00 34.53 189 CYS A N 1
ATOM 1483 C CA . CYS A 1 189 ? 3.269 -43.694 33.642 1.00 34.53 189 CYS A CA 1
ATOM 1484 C C . CYS A 1 189 ? 4.236 -44.052 34.787 1.00 34.53 189 CYS A C 1
ATOM 1486 O O . CYS A 1 189 ? 4.487 -43.238 35.675 1.00 34.53 189 CYS A O 1
ATOM 1488 N N . LYS A 1 190 ? 4.780 -45.272 34.757 1.00 44.12 190 LYS A N 1
ATOM 1489 C CA . LYS A 1 190 ? 5.437 -45.932 35.897 1.00 44.12 190 LYS A CA 1
ATOM 1490 C C . LYS A 1 190 ? 6.937 -45.664 36.082 1.00 44.12 190 LYS A C 1
ATOM 1492 O O . LYS A 1 190 ? 7.501 -46.244 36.999 1.00 44.12 190 LYS A O 1
ATOM 1497 N N . ASP A 1 191 ? 7.560 -44.765 35.320 1.00 42.28 191 ASP A N 1
ATOM 1498 C CA . ASP A 1 191 ? 9.033 -44.656 35.304 1.00 42.28 191 ASP A CA 1
ATOM 1499 C C . ASP A 1 191 ? 9.604 -43.279 35.690 1.00 42.28 191 ASP A C 1
ATOM 1501 O O . ASP A 1 191 ? 10.680 -42.903 35.235 1.00 42.28 191 ASP A O 1
ATOM 1505 N N . CYS A 1 192 ? 8.935 -42.498 36.544 1.00 38.00 192 CYS A N 1
ATOM 1506 C CA . CYS A 1 192 ? 9.478 -41.207 37.001 1.00 38.00 192 CYS A CA 1
ATOM 1507 C C . CYS A 1 192 ? 9.233 -40.949 38.494 1.00 38.00 192 CYS A C 1
ATOM 1509 O O . CYS A 1 192 ? 8.469 -40.059 38.862 1.00 38.00 192 CYS A O 1
ATOM 1511 N N . VAL A 1 193 ? 9.911 -41.700 39.366 1.00 36.22 193 VAL A N 1
ATOM 1512 C CA . VAL A 1 193 ? 10.127 -41.291 40.763 1.00 36.22 193 VAL A CA 1
ATOM 1513 C C . VAL A 1 193 ? 11.576 -41.574 41.144 1.00 36.22 193 VAL A C 1
ATOM 1515 O O . VAL A 1 193 ? 11.900 -42.694 41.509 1.00 36.22 193 VAL A O 1
ATOM 1518 N N . GLU A 1 194 ? 12.425 -40.548 41.064 1.00 34.81 194 GLU A N 1
ATOM 1519 C CA . GLU A 1 194 ? 13.424 -40.223 42.093 1.00 34.81 194 GLU A CA 1
ATOM 1520 C C . GLU A 1 194 ? 14.101 -38.881 41.765 1.00 34.81 194 GLU A C 1
ATOM 1522 O O . GLU A 1 194 ? 14.955 -38.789 40.894 1.00 34.81 194 GLU A O 1
ATOM 1527 N N . SER A 1 195 ? 13.666 -37.811 42.436 1.00 34.69 195 SER A N 1
ATOM 1528 C CA . SER A 1 195 ? 14.514 -36.844 43.159 1.00 34.69 195 SER A CA 1
ATOM 1529 C C . SER A 1 195 ? 13.743 -35.534 43.352 1.00 34.69 195 SER A C 1
ATOM 1531 O O . SER A 1 195 ? 13.440 -34.807 42.407 1.00 34.69 195 SER A O 1
ATOM 1533 N N . VAL A 1 196 ? 13.392 -35.255 44.604 1.00 38.38 196 VAL A N 1
ATOM 1534 C CA . VAL A 1 196 ? 12.870 -33.966 45.066 1.00 38.38 196 VAL A CA 1
ATOM 1535 C C . VAL A 1 196 ? 14.051 -33.157 45.623 1.00 38.38 196 VAL A C 1
ATOM 1537 O O . VAL A 1 196 ? 14.949 -33.738 46.228 1.00 38.38 196 VAL A O 1
ATOM 1540 N N . TYR A 1 197 ? 13.969 -31.827 45.479 1.00 36.38 197 TYR A N 1
ATOM 1541 C CA . TYR A 1 197 ? 14.755 -30.749 46.114 1.00 36.38 197 TYR A CA 1
ATOM 1542 C C . TYR A 1 197 ? 16.041 -30.258 45.422 1.00 36.38 197 TYR A C 1
ATOM 1544 O O . TYR A 1 197 ? 17.138 -30.650 45.800 1.00 36.38 197 TYR A O 1
ATOM 1552 N N . ASN A 1 198 ? 15.913 -29.265 44.525 1.00 34.28 198 ASN A N 1
ATOM 1553 C CA . ASN A 1 198 ? 16.424 -27.883 44.710 1.00 34.28 198 ASN A CA 1
ATOM 1554 C C . ASN A 1 198 ? 16.118 -27.014 43.464 1.00 34.28 198 ASN A C 1
ATOM 1556 O O . ASN A 1 198 ? 16.312 -27.503 42.353 1.00 34.28 198 ASN A O 1
ATOM 1560 N N . PRO A 1 199 ? 15.703 -25.734 43.577 1.00 53.62 199 PRO A N 1
ATOM 1561 C CA . PRO A 1 199 ? 15.439 -24.906 42.407 1.00 53.62 199 PRO A CA 1
ATOM 1562 C C . PRO A 1 199 ? 16.698 -24.129 41.998 1.00 53.62 199 PRO A C 1
ATOM 1564 O O . PRO A 1 199 ? 17.244 -23.369 42.796 1.00 53.62 199 PRO A O 1
ATOM 1567 N N . LYS A 1 200 ? 17.137 -24.270 40.742 1.00 34.50 200 LYS A N 1
ATOM 1568 C CA . LYS A 1 200 ? 17.961 -23.270 40.040 1.00 34.50 200 LYS A CA 1
ATOM 1569 C C . LYS A 1 200 ? 17.817 -23.411 38.523 1.00 34.50 200 LYS A C 1
ATOM 1571 O O . LYS A 1 200 ? 17.679 -24.510 38.003 1.00 34.50 200 LYS A O 1
ATOM 1576 N N . ALA A 1 201 ? 17.820 -22.258 37.860 1.00 45.94 201 ALA A N 1
ATOM 1577 C CA . ALA A 1 201 ? 17.627 -22.066 36.428 1.00 45.94 201 ALA A CA 1
ATOM 1578 C C . ALA A 1 201 ? 18.898 -22.349 35.608 1.00 45.94 201 ALA A C 1
ATOM 1580 O O . ALA A 1 201 ? 19.986 -22.025 36.078 1.00 45.94 201 ALA A O 1
ATOM 1581 N N . LEU A 1 202 ? 18.718 -22.891 34.397 1.00 35.00 202 LEU A N 1
ATOM 1582 C CA . LEU A 1 202 ? 19.565 -22.819 33.186 1.00 35.00 202 LEU A CA 1
ATOM 1583 C C . LEU A 1 202 ? 18.754 -23.518 32.070 1.00 35.00 202 LEU A C 1
ATOM 1585 O O . LEU A 1 202 ? 18.197 -24.587 32.294 1.00 35.00 202 LEU A O 1
ATOM 1589 N N . GLU A 1 203 ? 18.359 -22.825 31.001 1.00 37.81 203 GLU A N 1
ATOM 1590 C CA . GLU A 1 203 ? 19.116 -22.638 29.749 1.00 37.81 203 GLU A CA 1
ATOM 1591 C C . GLU A 1 203 ? 19.504 -23.944 29.035 1.00 37.81 203 GLU A C 1
ATOM 1593 O O . GLU A 1 203 ? 20.184 -24.796 29.591 1.00 37.81 203 GLU A O 1
ATOM 1598 N N . ASN A 1 204 ? 19.116 -24.015 27.755 1.00 44.53 204 ASN A N 1
ATOM 1599 C CA . ASN A 1 204 ? 19.694 -24.835 26.686 1.00 44.53 204 ASN A CA 1
ATOM 1600 C C . ASN A 1 204 ? 19.925 -26.327 26.966 1.00 44.53 204 ASN A C 1
ATOM 1602 O O . ASN A 1 204 ? 21.006 -26.734 27.380 1.00 44.53 204 ASN A O 1
ATOM 1606 N N . ILE A 1 205 ? 18.980 -27.163 26.526 1.00 37.88 205 ILE A N 1
ATOM 1607 C CA . ILE A 1 205 ? 19.284 -28.547 26.145 1.00 37.88 205 ILE A CA 1
ATOM 1608 C C . ILE A 1 205 ? 18.709 -28.794 24.752 1.00 37.88 205 ILE A C 1
ATOM 1610 O O . ILE A 1 205 ? 17.509 -28.987 24.563 1.00 37.88 205 ILE A O 1
ATOM 1614 N N . GLY A 1 206 ? 19.605 -28.731 23.767 1.00 32.66 206 GLY A N 1
ATOM 1615 C CA . GLY A 1 206 ? 19.385 -29.286 22.443 1.00 32.66 206 GLY A CA 1
ATOM 1616 C C . GLY A 1 206 ? 19.364 -30.811 22.518 1.00 32.66 206 GLY A C 1
ATOM 1617 O O . GLY A 1 206 ? 20.172 -31.419 23.219 1.00 32.66 206 GLY A O 1
ATOM 1618 N N . CYS A 1 207 ? 18.436 -31.421 21.786 1.00 30.55 207 CYS A N 1
ATOM 1619 C CA . CYS A 1 207 ? 18.448 -32.857 21.545 1.00 30.55 207 CYS A CA 1
ATOM 1620 C C . CYS A 1 207 ? 19.531 -33.183 20.511 1.00 30.55 207 CYS A C 1
ATOM 1622 O O . CYS A 1 207 ? 19.470 -32.755 19.357 1.00 30.55 207 CYS A O 1
ATOM 1624 N N . VAL A 1 208 ? 20.528 -33.922 20.979 1.00 38.59 208 VAL A N 1
ATOM 1625 C CA . VAL A 1 208 ? 21.561 -34.613 20.213 1.00 38.59 208 VAL A CA 1
ATOM 1626 C C . VAL A 1 208 ? 21.076 -36.049 19.959 1.00 38.59 208 VAL A C 1
ATOM 1628 O O . VAL A 1 208 ? 20.356 -36.603 20.781 1.00 38.59 208 VAL A O 1
ATOM 1631 N N . GLU A 1 209 ? 21.506 -36.613 18.826 1.00 32.66 209 GLU A N 1
ATOM 1632 C CA . GLU A 1 209 ? 21.450 -38.034 18.430 1.00 32.66 209 GLU A CA 1
ATOM 1633 C C . GLU A 1 209 ? 20.157 -38.595 17.809 1.00 32.66 209 GLU A C 1
ATOM 1635 O O . GLU A 1 209 ? 19.340 -39.239 18.453 1.00 32.66 209 GLU A O 1
ATOM 1640 N N . CYS A 1 210 ? 20.099 -38.500 16.474 1.00 35.00 210 CYS A N 1
ATOM 1641 C CA . CYS A 1 210 ? 19.827 -39.662 15.621 1.00 35.00 210 CYS A CA 1
ATOM 1642 C C . CYS A 1 210 ? 20.938 -39.739 14.556 1.00 35.00 210 CYS A C 1
ATOM 1644 O O . 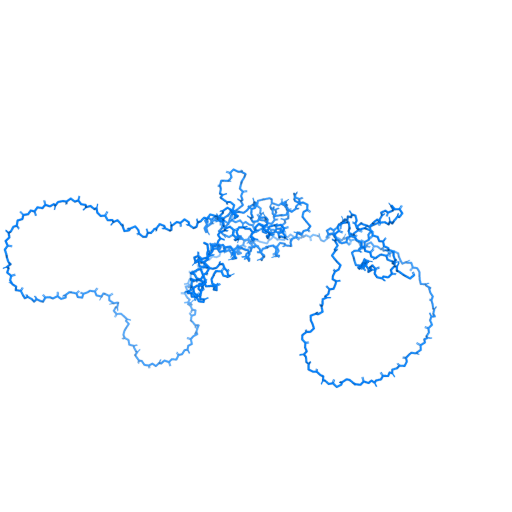CYS A 1 210 ? 20.936 -38.978 13.587 1.00 35.00 210 CYS A O 1
ATOM 1646 N N . VAL A 1 211 ? 21.905 -40.628 14.778 1.00 39.00 211 VAL A N 1
ATOM 1647 C CA . VAL A 1 211 ? 22.956 -41.068 13.841 1.00 39.00 211 VAL A CA 1
ATOM 1648 C C . VAL A 1 211 ? 22.515 -42.452 13.342 1.00 39.00 211 VAL A C 1
ATOM 1650 O O . VAL A 1 211 ? 22.083 -43.262 14.153 1.00 39.00 211 VAL A O 1
ATOM 1653 N N . ASP A 1 212 ? 22.297 -42.650 12.036 1.00 37.28 212 ASP A N 1
ATOM 1654 C CA . ASP A 1 212 ? 23.137 -43.442 11.106 1.00 37.28 212 ASP A CA 1
ATOM 1655 C C . ASP A 1 212 ? 22.323 -43.726 9.809 1.00 37.28 212 ASP A C 1
ATOM 1657 O O . ASP A 1 212 ? 21.099 -43.578 9.832 1.00 37.28 212 ASP A O 1
ATOM 1661 N N . PRO A 1 213 ? 22.882 -44.288 8.712 1.00 47.34 213 PRO A N 1
ATOM 1662 C CA . PRO A 1 213 ? 24.175 -44.042 8.079 1.00 47.34 213 PRO A CA 1
ATOM 1663 C C . PRO A 1 213 ? 24.047 -43.773 6.554 1.00 47.34 213 PRO A C 1
ATOM 1665 O O . PRO A 1 213 ? 23.056 -44.075 5.888 1.00 47.34 213 PRO A O 1
ATOM 1668 N N . LYS A 1 214 ? 25.121 -43.224 5.981 1.00 38.41 214 LYS A N 1
ATOM 1669 C CA . LYS A 1 214 ? 25.366 -43.009 4.539 1.00 38.41 214 LYS A CA 1
ATOM 1670 C C . LYS A 1 214 ? 25.777 -44.329 3.848 1.00 38.41 214 LYS A C 1
ATOM 1672 O O . LYS A 1 214 ? 26.400 -45.163 4.502 1.00 38.41 214 LYS A O 1
ATOM 1677 N N . PRO A 1 215 ? 25.549 -44.501 2.529 1.00 45.44 215 PRO A N 1
ATOM 1678 C CA . PRO A 1 215 ? 26.697 -44.537 1.600 1.00 45.44 215 PRO A CA 1
ATOM 1679 C C . PRO A 1 215 ? 26.403 -43.864 0.234 1.00 45.44 215 PRO A C 1
ATOM 1681 O O . PRO A 1 215 ? 25.344 -44.031 -0.353 1.00 45.44 215 PRO A O 1
ATOM 1684 N N . HIS A 1 216 ? 27.246 -42.913 -0.184 1.00 35.75 216 HIS A N 1
ATOM 1685 C CA . HIS A 1 216 ? 28.180 -42.988 -1.330 1.00 35.75 216 HIS A CA 1
ATOM 1686 C C . HIS A 1 216 ? 27.565 -42.966 -2.744 1.00 35.75 216 HIS A C 1
ATOM 1688 O O . HIS A 1 216 ? 27.166 -44.001 -3.259 1.00 35.75 216 HIS A O 1
ATOM 1694 N N . SER A 1 217 ? 27.705 -41.821 -3.428 1.00 35.16 217 SER A N 1
ATOM 1695 C CA . SER A 1 217 ? 28.217 -41.757 -4.810 1.00 35.16 217 SER A CA 1
ATOM 1696 C C . SER A 1 217 ? 28.639 -40.325 -5.196 1.00 35.16 217 SER A C 1
ATOM 1698 O O . SER A 1 217 ? 28.020 -39.350 -4.785 1.00 35.16 217 SER A O 1
ATOM 1700 N N . SER A 1 218 ? 29.748 -40.279 -5.931 1.00 36.56 218 SER A N 1
ATOM 1701 C CA . SER A 1 218 ? 30.662 -39.224 -6.400 1.00 36.56 218 SER A CA 1
ATOM 1702 C C . SER A 1 218 ? 30.129 -37.865 -6.903 1.00 36.56 218 SER A C 1
ATOM 1704 O O . SER A 1 218 ? 28.979 -37.770 -7.323 1.00 36.56 218 SER A O 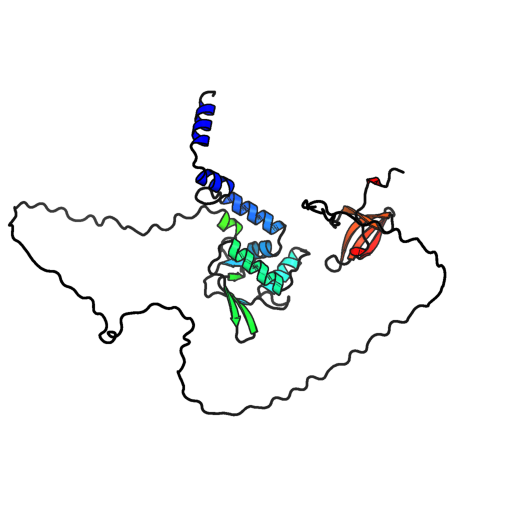1
ATOM 1706 N N . PRO A 1 219 ? 31.001 -36.829 -6.954 1.00 44.69 219 PRO A N 1
ATOM 1707 C CA . PRO A 1 219 ? 30.708 -35.538 -7.571 1.00 44.69 219 PRO A CA 1
ATOM 1708 C C . PRO A 1 219 ? 31.109 -35.511 -9.057 1.00 44.69 219 PRO A C 1
ATOM 1710 O O . PRO A 1 219 ? 32.254 -35.809 -9.401 1.00 44.69 219 PRO A O 1
ATOM 1713 N N . GLU A 1 220 ? 30.187 -35.104 -9.930 1.00 40.72 220 GLU A N 1
ATOM 1714 C CA . GLU A 1 220 ? 30.528 -34.665 -11.283 1.00 40.72 220 GLU A CA 1
ATOM 1715 C C . GLU A 1 220 ? 30.977 -33.202 -11.263 1.00 40.72 220 GLU A C 1
ATOM 1717 O O . GLU A 1 220 ? 30.299 -32.301 -10.767 1.00 40.72 220 GLU A O 1
ATOM 1722 N N . VAL A 1 221 ? 32.173 -33.012 -11.807 1.00 44.06 221 VAL A N 1
ATOM 1723 C CA . VAL A 1 221 ? 32.803 -31.741 -12.133 1.00 44.06 221 VAL A CA 1
ATOM 1724 C C . VAL A 1 221 ? 32.045 -31.134 -13.310 1.00 44.06 221 VAL A C 1
ATOM 1726 O O . VAL A 1 221 ? 32.065 -31.693 -14.403 1.00 44.06 221 VAL A O 1
ATOM 1729 N N . ILE A 1 222 ? 31.414 -29.979 -13.107 1.00 42.88 222 ILE A N 1
ATOM 1730 C CA . ILE A 1 222 ? 30.997 -29.117 -14.215 1.00 42.88 222 ILE A CA 1
ATOM 1731 C C . ILE A 1 222 ? 31.743 -27.797 -14.073 1.00 42.88 222 ILE A C 1
ATOM 1733 O O . ILE A 1 222 ? 31.318 -26.867 -13.388 1.00 42.88 222 ILE A O 1
ATOM 1737 N N . ASP A 1 223 ? 32.892 -27.762 -14.742 1.00 38.91 223 ASP A N 1
ATOM 1738 C CA . ASP A 1 223 ? 33.547 -26.546 -15.194 1.00 38.91 223 ASP A CA 1
ATOM 1739 C C . ASP A 1 223 ? 32.610 -25.811 -16.152 1.00 38.91 223 ASP A C 1
ATOM 1741 O O . ASP A 1 223 ? 32.178 -26.343 -17.177 1.00 38.91 223 ASP A O 1
ATOM 1745 N N . SER A 1 224 ? 32.308 -24.554 -15.853 1.00 46.69 224 SER A N 1
ATOM 1746 C CA . SER A 1 224 ? 31.735 -23.635 -16.833 1.00 46.69 224 SER A CA 1
ATOM 1747 C C . SER A 1 224 ? 32.272 -22.235 -16.593 1.00 46.69 224 SER A C 1
ATOM 1749 O O . SER A 1 224 ? 31.675 -21.393 -15.929 1.00 46.69 224 SER A O 1
ATOM 1751 N N . ASN A 1 225 ? 33.447 -22.033 -17.189 1.00 39.94 225 ASN A N 1
ATOM 1752 C CA . ASN A 1 225 ? 33.966 -20.768 -17.685 1.00 39.94 225 ASN A CA 1
ATOM 1753 C C . ASN A 1 225 ? 32.845 -19.843 -18.190 1.00 39.94 225 ASN A C 1
ATOM 1755 O O . ASN A 1 225 ? 32.341 -20.036 -19.298 1.00 39.94 225 ASN A O 1
ATOM 1759 N N . PHE A 1 226 ? 32.534 -18.781 -17.448 1.00 38.19 226 PHE A N 1
ATOM 1760 C CA . PHE A 1 226 ? 31.899 -17.602 -18.030 1.00 38.19 226 PHE A CA 1
ATOM 1761 C C . PHE A 1 226 ? 32.962 -16.524 -18.220 1.00 38.19 226 PHE A C 1
ATOM 1763 O O . PHE A 1 226 ? 33.460 -15.919 -17.271 1.00 38.19 226 PHE A O 1
ATOM 1770 N N . LYS A 1 227 ? 33.355 -16.349 -19.484 1.00 39.62 227 LYS A N 1
ATOM 1771 C CA . LYS A 1 227 ? 34.290 -15.323 -19.933 1.00 39.62 227 LYS A CA 1
ATOM 1772 C C . LYS A 1 227 ? 33.732 -13.941 -19.602 1.00 39.62 227 LYS A C 1
ATOM 1774 O O . LYS A 1 227 ? 32.657 -13.565 -20.063 1.00 39.62 227 LYS A O 1
ATOM 1779 N N . SER A 1 228 ? 34.527 -13.206 -18.835 1.00 37.03 228 SER A N 1
ATOM 1780 C CA . SER A 1 228 ? 34.484 -11.756 -18.693 1.00 37.03 228 SER A CA 1
ATOM 1781 C C . SER A 1 228 ? 34.462 -11.097 -20.075 1.00 37.03 228 SER A C 1
ATOM 1783 O O . SER A 1 228 ? 35.378 -11.301 -20.875 1.00 37.03 228 SER A O 1
ATOM 1785 N N . VAL A 1 229 ? 33.414 -10.327 -20.364 1.00 39.28 229 VAL A N 1
ATOM 1786 C CA . VAL A 1 229 ? 33.409 -9.382 -21.480 1.00 39.28 229 VAL A CA 1
ATOM 1787 C C . VAL A 1 229 ? 33.855 -8.044 -20.905 1.00 39.28 229 VAL A C 1
ATOM 1789 O O . VAL A 1 229 ? 33.132 -7.413 -20.136 1.00 39.28 229 VAL A O 1
ATOM 1792 N N . ASN A 1 230 ? 35.083 -7.665 -21.255 1.00 37.34 230 ASN A N 1
ATOM 1793 C CA . ASN A 1 230 ? 35.618 -6.323 -21.075 1.00 37.34 230 ASN A CA 1
ATOM 1794 C C . ASN A 1 230 ? 34.725 -5.329 -21.822 1.00 37.34 230 ASN A C 1
ATOM 1796 O O . ASN A 1 230 ? 34.599 -5.412 -23.043 1.00 37.34 230 ASN A O 1
ATOM 1800 N N . SER A 1 231 ? 34.158 -4.377 -21.090 1.00 45.38 231 SER A N 1
ATOM 1801 C CA . SER A 1 231 ? 33.646 -3.137 -21.663 1.00 45.38 231 SER A CA 1
ATOM 1802 C C . SER A 1 231 ? 34.652 -2.045 -21.332 1.00 45.38 231 SER A C 1
ATOM 1804 O O . SER A 1 231 ? 34.845 -1.712 -20.161 1.00 45.38 231 SER A O 1
ATOM 1806 N N . ASP A 1 232 ? 35.324 -1.543 -22.364 1.00 44.44 232 ASP A N 1
ATOM 1807 C CA . ASP A 1 232 ? 36.289 -0.453 -22.278 1.00 44.44 232 ASP A CA 1
ATOM 1808 C C . ASP A 1 232 ? 35.679 0.802 -21.623 1.00 44.44 232 ASP A C 1
ATOM 1810 O O . ASP A 1 232 ? 34.528 1.157 -21.908 1.00 44.44 232 ASP A O 1
ATOM 1814 N N . PRO A 1 233 ? 36.430 1.522 -20.772 1.00 49.88 233 PRO A N 1
ATOM 1815 C CA . PRO A 1 233 ? 35.989 2.801 -20.243 1.00 49.88 233 PRO A CA 1
ATOM 1816 C C . PRO A 1 233 ? 36.026 3.869 -21.344 1.00 49.88 233 PRO A C 1
ATOM 1818 O O . PRO A 1 233 ? 37.070 4.169 -21.925 1.00 49.88 233 PRO A O 1
ATOM 1821 N N . ILE A 1 234 ? 34.864 4.472 -21.597 1.00 45.12 234 ILE A N 1
ATOM 1822 C CA . ILE A 1 234 ? 34.712 5.670 -22.424 1.00 45.12 234 ILE A CA 1
ATOM 1823 C C . ILE A 1 234 ? 35.529 6.798 -21.779 1.00 45.12 234 ILE A C 1
ATOM 1825 O O . ILE A 1 234 ? 35.212 7.262 -20.683 1.00 45.12 234 ILE A O 1
ATOM 1829 N N . LYS A 1 235 ? 36.593 7.223 -22.468 1.00 39.41 235 LYS A N 1
ATOM 1830 C CA . LYS A 1 235 ? 37.349 8.440 -22.160 1.00 39.41 235 LYS A CA 1
ATOM 1831 C C . LYS A 1 235 ? 36.452 9.650 -22.416 1.00 39.41 235 LYS A C 1
ATOM 1833 O O . LYS A 1 235 ? 35.947 9.805 -23.524 1.00 39.41 235 LYS A O 1
ATOM 1838 N N . PHE A 1 236 ? 36.277 10.493 -21.405 1.00 49.72 236 PHE A N 1
ATOM 1839 C CA . PHE A 1 236 ? 35.784 11.853 -21.583 1.00 49.72 236 PHE A CA 1
ATOM 1840 C C . PHE A 1 236 ? 36.969 12.806 -21.474 1.00 49.72 236 PHE A C 1
ATOM 1842 O O . PHE A 1 236 ? 37.723 12.749 -20.505 1.00 49.72 236 PHE A O 1
ATOM 1849 N N . ASP A 1 237 ? 37.123 13.624 -22.510 1.00 46.91 237 ASP A N 1
ATOM 1850 C CA . ASP A 1 237 ? 38.123 14.675 -22.628 1.00 46.91 237 ASP A CA 1
ATOM 1851 C C . ASP A 1 237 ? 37.967 15.741 -21.532 1.00 46.91 237 ASP A C 1
ATOM 1853 O O . ASP A 1 237 ? 36.867 16.236 -21.269 1.00 46.91 237 ASP A O 1
ATOM 1857 N N . ASP A 1 238 ? 39.098 16.109 -20.929 1.00 44.38 238 ASP A N 1
ATOM 1858 C CA . ASP A 1 238 ? 39.262 17.287 -20.079 1.00 44.38 238 ASP A CA 1
ATOM 1859 C C . ASP A 1 238 ? 39.037 18.584 -20.880 1.00 44.38 238 ASP A C 1
ATOM 1861 O O . ASP A 1 238 ? 39.628 18.758 -21.951 1.00 44.38 238 ASP A O 1
ATOM 1865 N N . PRO A 1 239 ? 38.295 19.565 -20.336 1.00 56.81 239 PRO A N 1
ATOM 1866 C CA . PRO A 1 239 ? 38.437 20.959 -20.725 1.00 56.81 239 PRO A CA 1
ATOM 1867 C C . PRO A 1 239 ? 39.189 21.791 -19.662 1.00 56.81 239 PRO A C 1
ATOM 1869 O O . PRO A 1 239 ? 39.316 21.395 -18.503 1.00 56.81 239 PRO A O 1
ATOM 1872 N N . PRO A 1 240 ? 39.744 22.946 -20.070 1.00 52.41 240 PRO A N 1
ATOM 1873 C CA . PRO A 1 240 ? 41.044 23.412 -19.602 1.00 52.41 240 PRO A CA 1
ATOM 1874 C C . PRO A 1 240 ? 41.016 24.223 -18.302 1.00 52.41 240 PRO A C 1
ATOM 1876 O O . PRO A 1 240 ? 40.075 24.954 -17.996 1.00 52.41 240 PRO A O 1
ATOM 1879 N N . GLN A 1 241 ? 42.144 24.148 -17.593 1.00 45.50 241 GLN A N 1
ATOM 1880 C CA . GLN A 1 241 ? 42.517 25.018 -16.481 1.00 45.50 241 GLN A CA 1
ATOM 1881 C C . GLN A 1 241 ? 42.840 26.440 -16.962 1.00 45.50 241 GLN A C 1
ATOM 1883 O O . GLN A 1 241 ? 43.624 26.608 -17.895 1.00 45.50 241 GLN A O 1
ATOM 1888 N N . SER A 1 242 ? 42.287 27.443 -16.274 1.00 38.78 242 SER A N 1
ATOM 1889 C CA . SER A 1 242 ? 42.740 28.846 -16.112 1.00 38.78 242 SER A CA 1
ATOM 1890 C C . SER A 1 242 ? 41.670 29.554 -15.252 1.00 38.78 242 SER A C 1
ATOM 1892 O O . SER A 1 242 ? 40.493 29.313 -15.476 1.00 38.78 242 SER A O 1
ATOM 1894 N N . ALA A 1 243 ? 41.902 30.421 -14.265 1.00 36.94 243 ALA A N 1
ATOM 1895 C CA . ALA A 1 243 ? 43.092 31.059 -13.738 1.00 36.94 243 ALA A CA 1
ATOM 1896 C C . ALA A 1 243 ? 42.829 31.568 -12.295 1.00 36.94 243 ALA A C 1
ATOM 1898 O O . ALA A 1 243 ? 41.696 31.722 -11.849 1.00 36.94 243 ALA A O 1
ATOM 1899 N N . THR A 1 244 ? 43.954 31.802 -11.632 1.00 38.69 244 THR A N 1
ATOM 1900 C CA . THR A 1 244 ? 44.368 32.543 -10.428 1.00 38.69 244 THR A CA 1
ATOM 1901 C C . THR A 1 244 ? 43.509 33.712 -9.883 1.00 38.69 244 THR A C 1
ATOM 1903 O O . THR A 1 244 ? 42.837 34.401 -10.643 1.00 38.69 244 THR A O 1
ATOM 1906 N N . HIS A 1 245 ? 43.752 34.014 -8.585 1.00 35.53 245 HIS A N 1
ATOM 1907 C CA . HIS A 1 245 ? 43.465 35.234 -7.777 1.00 35.53 245 HIS A CA 1
ATOM 1908 C C . HIS A 1 245 ? 42.180 35.155 -6.908 1.00 35.53 245 HIS A C 1
ATOM 1910 O O . HIS A 1 245 ? 41.142 34.741 -7.392 1.00 35.53 245 HIS A O 1
ATOM 1916 N N . SER A 1 246 ? 42.127 35.467 -5.602 1.00 34.78 246 SER A N 1
ATOM 1917 C CA . SER A 1 246 ? 42.966 36.283 -4.709 1.00 34.78 246 SER A CA 1
ATOM 1918 C C . SER A 1 246 ? 42.780 35.863 -3.242 1.00 34.78 246 SER A C 1
ATOM 1920 O O . SER A 1 246 ? 41.694 35.465 -2.829 1.00 34.78 246 SER A O 1
ATOM 1922 N N . HIS A 1 247 ? 43.828 36.039 -2.438 1.00 41.69 247 HIS A N 1
ATOM 1923 C CA . HIS A 1 247 ? 43.803 35.942 -0.979 1.00 41.69 247 HIS A CA 1
ATOM 1924 C C . HIS A 1 247 ? 43.130 37.171 -0.342 1.00 41.69 247 HIS A C 1
ATOM 1926 O O . HIS A 1 247 ? 43.408 38.303 -0.733 1.00 41.69 247 HIS A O 1
ATOM 1932 N N . THR A 1 248 ? 42.326 36.975 0.705 1.00 45.47 248 THR A N 1
ATOM 1933 C CA . THR A 1 248 ? 42.053 37.999 1.733 1.00 45.47 248 THR A CA 1
ATOM 1934 C C . THR A 1 248 ? 41.794 37.296 3.074 1.00 45.47 248 THR A C 1
ATOM 1936 O O . THR A 1 248 ? 41.004 36.352 3.102 1.00 45.47 248 THR A O 1
ATOM 1939 N N . PRO A 1 249 ? 42.462 37.688 4.176 1.00 48.56 249 PRO A N 1
ATOM 1940 C CA . PRO A 1 249 ? 42.284 37.056 5.477 1.00 48.56 249 PRO A CA 1
ATOM 1941 C C . PRO A 1 249 ? 41.116 37.713 6.220 1.00 48.56 249 PRO A C 1
ATOM 1943 O O . PRO A 1 249 ? 41.028 38.938 6.267 1.00 48.56 249 PRO A O 1
ATOM 1946 N N . CYS A 1 250 ? 40.237 36.917 6.832 1.00 34.00 250 CYS A N 1
ATOM 1947 C CA . CYS A 1 250 ? 39.246 37.438 7.770 1.00 34.00 250 CYS A CA 1
ATOM 1948 C C . CYS A 1 250 ? 39.435 36.792 9.144 1.00 34.00 250 CYS A C 1
ATOM 1950 O O . CYS A 1 250 ? 39.574 35.576 9.274 1.00 34.00 250 CYS A O 1
ATOM 1952 N N . ASN A 1 251 ? 39.516 37.674 10.136 1.00 36.81 251 ASN A N 1
ATOM 1953 C CA . ASN A 1 251 ? 39.911 37.448 11.516 1.00 36.81 251 ASN A CA 1
ATOM 1954 C C . ASN A 1 251 ? 39.050 36.412 12.240 1.00 36.81 251 ASN A C 1
ATOM 1956 O O . ASN A 1 251 ? 37.822 36.459 12.214 1.00 36.81 251 ASN A O 1
ATOM 1960 N N . GLN A 1 252 ? 39.728 35.547 12.993 1.00 38.44 252 GLN A N 1
ATOM 1961 C CA . GLN A 1 252 ? 39.131 34.764 14.065 1.00 38.44 252 GLN A CA 1
ATOM 1962 C C . GLN A 1 252 ? 38.813 35.697 15.240 1.00 38.44 252 GLN A C 1
ATOM 1964 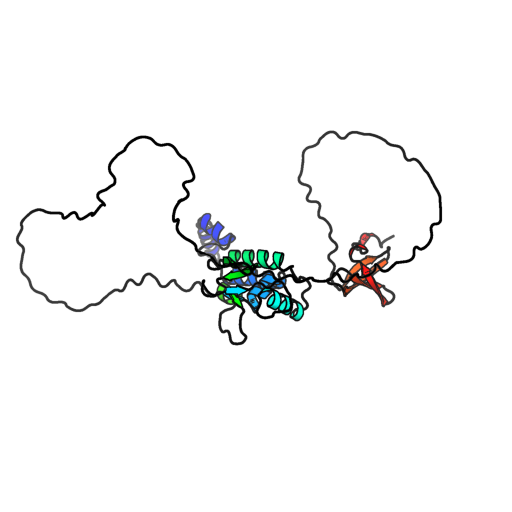O O . GLN A 1 252 ? 39.687 36.400 15.741 1.00 38.44 252 GLN A O 1
ATOM 1969 N N . SER A 1 253 ? 37.565 35.694 15.695 1.00 39.12 253 SER A N 1
ATOM 1970 C CA . SER A 1 253 ? 37.194 36.171 17.026 1.00 39.12 253 SER A CA 1
ATOM 1971 C C . SER A 1 253 ? 36.483 35.033 17.737 1.00 39.12 253 SER A C 1
ATOM 1973 O O . SER A 1 253 ? 35.392 34.615 17.361 1.00 39.12 253 SER A O 1
ATOM 1975 N N . VAL A 1 254 ? 37.191 34.493 18.723 1.00 40.78 254 VAL A N 1
ATOM 1976 C CA . VAL A 1 254 ? 36.756 33.449 19.644 1.00 40.78 254 VAL A CA 1
ATOM 1977 C C . VAL A 1 254 ? 35.915 34.112 20.727 1.00 40.78 254 VAL A C 1
ATOM 1979 O O . VAL A 1 254 ? 36.431 34.944 21.468 1.00 40.78 254 VAL A O 1
ATOM 1982 N N . LEU A 1 255 ? 34.650 33.718 20.855 1.00 42.53 255 LEU A N 1
ATOM 1983 C CA . LEU A 1 255 ? 33.899 33.863 22.099 1.00 42.53 255 LEU A CA 1
ATOM 1984 C C . LEU A 1 255 ? 33.142 32.561 22.372 1.00 42.53 255 LEU A C 1
ATOM 1986 O O . LEU A 1 255 ? 32.338 32.098 21.566 1.00 42.53 255 LEU A O 1
ATOM 1990 N N . SER A 1 256 ? 33.473 31.964 23.512 1.00 48.69 256 SER A N 1
ATOM 1991 C CA . SER A 1 256 ? 32.886 30.751 24.072 1.00 48.69 256 SER A CA 1
ATOM 1992 C C . SER A 1 256 ? 31.402 30.942 24.415 1.00 48.69 256 SER A C 1
ATOM 1994 O O . SER A 1 256 ? 31.064 31.983 24.981 1.00 48.69 256 SER A O 1
ATOM 1996 N N . PRO A 1 257 ? 30.525 29.945 24.194 1.00 46.78 257 PRO A N 1
ATOM 1997 C CA . PRO A 1 257 ? 29.182 29.967 24.754 1.00 46.78 257 PRO A CA 1
ATOM 1998 C C . PRO A 1 257 ? 29.087 29.155 26.055 1.00 46.78 257 PRO A C 1
ATOM 2000 O O . PRO A 1 257 ? 29.495 27.997 26.145 1.00 46.78 257 PRO A O 1
ATOM 2003 N N . THR A 1 258 ? 28.503 29.799 27.061 1.00 50.69 258 THR A N 1
ATOM 2004 C CA . THR A 1 258 ? 27.992 29.224 28.311 1.00 50.69 258 THR A CA 1
ATOM 2005 C C . THR A 1 258 ? 26.793 28.301 28.021 1.00 50.69 258 THR A C 1
ATOM 2007 O O . THR A 1 258 ? 25.967 28.651 27.177 1.00 50.69 258 THR A O 1
ATOM 2010 N N . PRO A 1 259 ? 26.639 27.146 28.698 1.00 45.62 259 PRO A N 1
ATOM 2011 C CA . PRO A 1 259 ? 25.531 26.226 28.440 1.00 45.62 259 PRO A CA 1
ATOM 2012 C C . PRO A 1 259 ? 24.205 26.741 29.034 1.00 45.62 259 PRO A C 1
ATOM 2014 O O . PRO A 1 259 ? 24.101 26.951 30.242 1.00 45.62 259 PRO A O 1
ATOM 2017 N N . GLN A 1 260 ? 23.181 26.905 28.187 1.00 44.75 260 GLN A N 1
ATOM 2018 C CA . GLN A 1 260 ? 21.772 27.087 28.578 1.00 44.75 260 GLN A CA 1
ATOM 2019 C C . GLN A 1 260 ? 20.956 25.818 28.251 1.00 44.75 260 GLN A C 1
ATOM 2021 O O . GLN A 1 260 ? 21.350 25.050 27.373 1.00 44.75 260 GLN A O 1
ATOM 2026 N N . PRO A 1 261 ? 19.836 25.574 28.958 1.00 45.75 261 PRO A N 1
ATOM 2027 C CA . PRO A 1 261 ? 19.164 24.284 28.996 1.00 45.75 261 PRO A CA 1
ATOM 2028 C C . PRO A 1 261 ? 18.360 23.999 27.724 1.00 45.75 261 PRO A C 1
ATOM 2030 O O . PRO A 1 261 ? 17.662 24.859 27.188 1.00 45.75 261 PRO A O 1
ATOM 2033 N N . THR A 1 262 ? 18.461 22.749 27.285 1.00 40.34 262 THR A N 1
ATOM 2034 C CA . THR A 1 262 ? 17.858 22.151 26.096 1.00 40.34 262 THR A CA 1
ATOM 2035 C C . THR A 1 262 ? 16.338 22.333 26.059 1.00 40.34 262 THR A C 1
ATOM 2037 O O . THR A 1 262 ? 15.613 21.740 26.856 1.00 40.34 262 THR A O 1
ATOM 2040 N N . GLN A 1 263 ? 15.851 23.109 25.088 1.00 43.53 263 GLN A N 1
ATOM 2041 C CA . GLN A 1 263 ? 14.480 23.012 24.580 1.00 43.53 263 GLN A CA 1
ATOM 2042 C C . GLN A 1 263 ? 14.492 22.225 23.258 1.00 43.53 263 GLN A C 1
ATOM 2044 O O . GLN A 1 263 ? 15.449 22.349 22.495 1.00 43.53 263 GLN A O 1
ATOM 2049 N N . PRO A 1 264 ? 13.460 21.423 22.952 1.00 36.91 264 PRO A N 1
ATOM 2050 C CA . PRO A 1 264 ? 13.381 20.703 21.688 1.00 36.91 264 PRO A CA 1
ATOM 2051 C C . PRO A 1 264 ? 13.075 21.688 20.550 1.00 36.91 264 PRO A C 1
ATOM 2053 O O . PRO A 1 264 ? 11.948 22.152 20.392 1.00 36.91 264 PRO A O 1
ATOM 2056 N N . HIS A 1 265 ? 14.088 22.028 19.755 1.00 37.88 265 HIS A N 1
ATOM 2057 C CA . HIS A 1 265 ? 13.906 22.754 18.502 1.00 37.88 265 HIS A CA 1
ATOM 2058 C C . HIS A 1 265 ? 13.471 21.748 17.436 1.00 37.88 265 HIS A C 1
ATOM 2060 O O . HIS A 1 265 ? 14.283 20.988 16.912 1.00 37.88 265 HIS A O 1
ATOM 2066 N N . THR A 1 266 ? 12.185 21.728 17.105 1.00 37.72 266 THR A N 1
ATOM 2067 C CA . THR A 1 266 ? 11.726 21.090 15.873 1.00 37.72 266 THR A CA 1
ATOM 2068 C C . THR A 1 266 ? 12.102 22.026 14.727 1.00 37.72 266 THR A C 1
ATOM 2070 O O . THR A 1 266 ? 11.359 22.948 14.395 1.00 37.72 266 THR A O 1
ATOM 2073 N N . THR A 1 267 ? 13.294 21.856 14.154 1.00 39.25 267 THR A N 1
ATOM 2074 C CA . THR A 1 267 ? 13.668 22.506 12.895 1.00 39.25 267 THR A CA 1
ATOM 2075 C C . THR A 1 267 ? 12.718 21.993 11.819 1.00 39.25 267 THR A C 1
ATOM 2077 O O . THR A 1 267 ? 12.863 20.874 11.330 1.00 39.25 267 THR A O 1
ATOM 2080 N N . ALA A 1 268 ? 11.710 22.791 11.470 1.00 39.59 268 ALA A N 1
ATOM 2081 C CA . ALA A 1 268 ? 10.898 22.561 10.287 1.00 39.59 268 ALA A CA 1
ATOM 2082 C C . ALA A 1 268 ? 11.829 22.663 9.074 1.00 39.59 268 ALA A C 1
ATOM 2084 O O . ALA A 1 268 ? 12.165 23.754 8.615 1.00 39.59 268 ALA A O 1
ATOM 2085 N N . HIS A 1 269 ? 12.324 21.524 8.598 1.00 45.00 269 HIS A N 1
ATOM 2086 C CA . HIS A 1 269 ? 13.016 21.461 7.325 1.00 45.00 269 HIS A CA 1
ATOM 2087 C C . HIS A 1 269 ? 11.987 21.819 6.256 1.00 45.00 269 HIS A C 1
ATOM 2089 O O . HIS A 1 269 ? 11.101 21.024 5.950 1.00 45.00 269 HIS A O 1
ATOM 2095 N N . THR A 1 270 ? 12.070 23.042 5.734 1.00 54.50 270 THR A N 1
ATOM 2096 C CA . THR A 1 270 ? 11.258 23.517 4.612 1.00 54.50 270 THR A CA 1
ATOM 2097 C C . THR A 1 270 ? 11.692 22.767 3.356 1.00 54.50 270 THR A C 1
ATOM 2099 O O . THR A 1 270 ? 12.462 23.265 2.535 1.00 54.50 270 THR A O 1
ATOM 2102 N N . GLU A 1 271 ? 11.284 21.506 3.249 1.00 66.38 271 GLU A N 1
ATOM 2103 C CA . GLU A 1 271 ? 11.558 20.692 2.080 1.00 66.38 271 GLU A CA 1
ATOM 2104 C C . GLU A 1 271 ? 10.755 21.251 0.902 1.00 66.38 271 GLU A C 1
ATOM 2106 O O . GLU A 1 271 ? 9.562 21.543 1.008 1.00 66.38 271 GLU A O 1
ATOM 2111 N N . LEU A 1 272 ? 11.421 21.434 -0.238 1.00 74.75 272 LEU A N 1
ATOM 2112 C CA . LEU A 1 272 ? 10.755 21.820 -1.472 1.00 74.75 272 LEU A CA 1
ATOM 2113 C C . LEU A 1 272 ? 9.789 20.699 -1.881 1.00 74.75 272 LEU A C 1
ATOM 2115 O O . LEU A 1 272 ? 10.218 19.644 -2.354 1.00 74.75 272 LEU A O 1
ATOM 2119 N N . ILE A 1 273 ? 8.488 20.945 -1.738 1.00 77.38 273 ILE A N 1
ATOM 2120 C CA . ILE A 1 273 ? 7.443 20.059 -2.256 1.00 77.38 273 ILE A CA 1
ATOM 2121 C C . ILE A 1 273 ? 7.334 20.294 -3.768 1.00 77.38 273 ILE A C 1
ATOM 2123 O O . ILE A 1 273 ? 6.803 21.305 -4.226 1.00 77.38 273 ILE A O 1
ATOM 2127 N N . ILE A 1 274 ? 7.865 19.360 -4.556 1.00 76.25 274 ILE A N 1
ATOM 2128 C CA . ILE A 1 274 ? 7.917 19.455 -6.022 1.00 76.25 274 ILE A CA 1
ATOM 2129 C C . ILE A 1 274 ? 6.624 18.883 -6.614 1.00 76.25 274 ILE A C 1
ATOM 2131 O O . ILE A 1 274 ? 6.502 17.674 -6.816 1.00 76.25 274 ILE A O 1
ATOM 2135 N N . GLY A 1 275 ? 5.659 19.761 -6.892 1.00 84.69 275 GLY A N 1
ATOM 2136 C CA . GLY A 1 275 ? 4.419 19.447 -7.616 1.00 84.69 275 GLY A CA 1
ATOM 2137 C C . GLY A 1 275 ? 4.301 20.244 -8.919 1.00 84.69 275 GLY A C 1
ATOM 2138 O O . GLY A 1 275 ? 4.863 21.334 -9.012 1.00 84.69 275 GLY A O 1
ATOM 2139 N N . VAL A 1 276 ? 3.575 19.719 -9.917 1.00 89.38 276 VAL A N 1
ATOM 2140 C CA . VAL A 1 276 ? 3.240 20.486 -11.140 1.00 89.38 276 VAL A CA 1
ATOM 2141 C C . VAL A 1 276 ? 2.423 21.719 -10.757 1.00 89.38 276 VAL A C 1
ATOM 2143 O O . VAL A 1 276 ? 1.612 21.654 -9.832 1.00 89.38 276 VAL A O 1
ATOM 2146 N N . GLY A 1 277 ? 2.657 22.843 -11.432 1.00 89.31 277 GLY A N 1
ATOM 2147 C CA . GLY A 1 277 ? 1.994 24.120 -11.156 1.00 89.31 277 GLY A CA 1
ATOM 2148 C C . GLY A 1 277 ? 2.538 24.850 -9.925 1.00 89.31 277 GLY A C 1
ATOM 2149 O O . GLY A 1 277 ? 1.993 25.869 -9.499 1.00 89.31 277 GLY A O 1
ATOM 2150 N N . ARG A 1 278 ? 3.607 24.333 -9.303 1.00 93.94 278 ARG A N 1
ATOM 2151 C CA . ARG A 1 278 ? 4.324 25.022 -8.224 1.00 93.94 278 ARG A CA 1
ATOM 2152 C C . ARG A 1 278 ? 5.462 25.855 -8.796 1.00 93.94 278 ARG A C 1
ATOM 2154 O O . ARG A 1 278 ? 6.062 25.507 -9.809 1.00 93.94 278 ARG A O 1
ATOM 2161 N N . TYR A 1 279 ? 5.779 26.939 -8.097 1.00 95.56 279 TYR A N 1
ATOM 2162 C CA . TYR A 1 279 ? 6.877 27.825 -8.457 1.00 95.56 279 TYR A CA 1
ATOM 2163 C C . TYR A 1 279 ? 8.137 27.478 -7.668 1.00 95.56 279 TYR A C 1
ATOM 2165 O O . TYR A 1 279 ? 8.070 27.176 -6.475 1.00 95.56 279 TYR A O 1
ATOM 2173 N N . ALA A 1 280 ? 9.281 27.560 -8.335 1.00 96.12 280 ALA A N 1
ATOM 2174 C CA . ALA A 1 280 ? 10.597 27.376 -7.743 1.00 96.12 280 ALA A CA 1
ATOM 2175 C C . ALA A 1 280 ? 11.537 28.510 -8.172 1.00 96.12 280 ALA A C 1
ATOM 2177 O O . ALA A 1 280 ? 11.283 29.213 -9.150 1.00 96.12 280 ALA A O 1
ATOM 2178 N N . ASP A 1 281 ? 12.615 28.684 -7.416 1.00 96.12 281 ASP A N 1
ATOM 2179 C CA . ASP A 1 281 ? 13.750 29.518 -7.798 1.00 96.12 281 ASP A CA 1
ATOM 2180 C C . ASP A 1 281 ? 14.785 28.648 -8.523 1.00 96.12 281 ASP A C 1
ATOM 2182 O O . ASP A 1 281 ? 15.272 27.649 -7.977 1.00 96.12 281 ASP A O 1
ATOM 2186 N N . TYR A 1 282 ? 15.112 29.029 -9.757 1.00 97.00 282 TYR A N 1
ATOM 2187 C CA . TYR A 1 282 ? 16.206 28.462 -10.530 1.00 97.00 282 TYR A CA 1
ATOM 2188 C C . TYR A 1 282 ? 17.141 29.587 -10.971 1.00 97.00 282 TYR A C 1
ATOM 2190 O O . TYR A 1 282 ? 16.775 30.433 -11.783 1.00 97.00 282 TYR A O 1
ATOM 2198 N N . CYS A 1 283 ? 18.363 29.596 -10.433 1.00 95.38 283 CYS A N 1
ATOM 2199 C CA . CYS A 1 283 ? 19.375 30.617 -10.730 1.00 95.38 283 CYS A CA 1
ATOM 2200 C C . CYS A 1 283 ? 18.915 32.074 -10.481 1.00 95.38 283 CYS A C 1
ATOM 2202 O O . CYS A 1 283 ? 19.413 32.983 -11.138 1.00 95.38 283 CYS A O 1
ATOM 2204 N N . GLY A 1 284 ? 18.015 32.310 -9.520 1.00 94.69 284 GLY A N 1
ATOM 2205 C CA . GLY A 1 284 ? 17.477 33.634 -9.195 1.00 94.69 284 GLY A CA 1
ATOM 2206 C C . GLY A 1 284 ? 16.215 34.000 -9.978 1.00 94.69 284 GLY A C 1
ATOM 2207 O O . GLY A 1 284 ? 15.654 35.073 -9.757 1.00 94.69 284 GLY A O 1
ATOM 2208 N N . GLU A 1 285 ? 15.752 33.136 -10.884 1.00 96.50 285 GLU A N 1
ATOM 2209 C CA . GLU A 1 285 ? 14.549 33.355 -11.678 1.00 96.50 285 GLU A CA 1
ATOM 2210 C C . GLU A 1 285 ? 13.391 32.478 -11.187 1.00 96.50 285 GLU A C 1
ATOM 2212 O O . GLU A 1 285 ? 13.554 31.296 -10.871 1.00 96.50 285 GLU A O 1
ATOM 2217 N N . ARG A 1 286 ? 12.189 33.066 -11.145 1.00 96.25 286 ARG A N 1
ATOM 2218 C CA . ARG A 1 286 ? 10.953 32.340 -10.848 1.00 96.25 286 ARG A CA 1
ATOM 2219 C C . ARG A 1 286 ? 10.567 31.479 -12.043 1.00 96.25 286 ARG A C 1
ATOM 2221 O O . ARG A 1 286 ? 10.222 32.013 -13.097 1.00 96.25 286 ARG A O 1
ATOM 2228 N N . VAL A 1 287 ? 10.525 30.173 -11.827 1.00 97.81 287 VAL A N 1
ATOM 2229 C CA . VAL A 1 287 ? 10.125 29.183 -12.832 1.00 97.81 287 VAL A CA 1
ATOM 2230 C C . VAL A 1 287 ? 8.941 28.359 -12.340 1.00 97.81 287 VAL A C 1
ATOM 2232 O O . VAL A 1 287 ? 8.749 28.199 -11.133 1.00 97.81 287 VAL A O 1
ATOM 2235 N N . GLU A 1 288 ? 8.133 27.850 -13.265 1.00 97.62 288 GLU A N 1
ATOM 2236 C CA . GLU A 1 288 ? 7.010 26.957 -12.975 1.00 97.62 288 GLU A CA 1
ATOM 2237 C C . GLU A 1 288 ? 7.399 25.504 -13.248 1.00 97.62 288 GLU A C 1
ATOM 2239 O O . GLU A 1 288 ? 8.037 25.193 -14.250 1.00 97.62 288 GLU A O 1
ATOM 2244 N N . ILE A 1 289 ? 7.043 24.595 -12.344 1.00 97.12 289 ILE A N 1
ATOM 2245 C CA . ILE A 1 289 ? 7.280 23.164 -12.521 1.00 97.12 289 ILE A CA 1
ATOM 2246 C C . ILE A 1 289 ? 6.162 22.601 -13.399 1.00 97.12 289 ILE A C 1
ATOM 2248 O O . ILE A 1 289 ? 5.012 22.551 -12.972 1.00 97.12 289 ILE A O 1
ATOM 2252 N N . VAL A 1 290 ? 6.504 22.130 -14.598 1.00 97.12 290 VAL A N 1
ATOM 2253 C CA . VAL A 1 290 ? 5.530 21.615 -15.581 1.00 97.12 290 VAL A CA 1
ATOM 2254 C C . VAL A 1 290 ? 5.565 20.094 -15.730 1.00 97.12 290 VAL A C 1
ATOM 2256 O O . VAL A 1 290 ? 4.603 19.492 -16.194 1.00 97.12 290 VAL A O 1
ATOM 2259 N N . GLY A 1 291 ? 6.647 19.437 -15.305 1.00 95.00 291 GLY A N 1
ATOM 2260 C CA . GLY A 1 291 ? 6.763 17.984 -15.406 1.00 95.00 291 GLY A CA 1
ATOM 2261 C C . GLY A 1 291 ? 8.039 17.422 -14.792 1.00 95.00 291 GLY A C 1
ATOM 2262 O O . GLY A 1 291 ? 8.802 18.120 -14.122 1.00 95.00 291 GLY A O 1
ATOM 2263 N N . TRP A 1 292 ? 8.288 16.135 -15.015 1.00 92.94 292 TRP A N 1
ATOM 2264 C CA . TRP A 1 292 ? 9.472 15.434 -14.515 1.00 92.94 292 TRP A CA 1
ATOM 2265 C C . TRP A 1 292 ? 9.841 14.250 -15.408 1.00 92.94 292 TRP A C 1
ATOM 2267 O O . TRP A 1 292 ? 8.999 13.671 -16.089 1.00 92.94 292 TRP A O 1
ATOM 2277 N N . GLN A 1 293 ? 11.110 13.860 -15.346 1.00 90.50 293 GLN A N 1
ATOM 2278 C CA . GLN A 1 293 ? 11.662 12.660 -15.973 1.00 90.50 293 GLN A CA 1
ATOM 2279 C C . GLN A 1 293 ? 12.533 11.896 -14.968 1.00 90.50 293 GLN A C 1
ATOM 2281 O O . GLN A 1 293 ? 12.828 12.386 -13.873 1.00 90.50 293 GLN A O 1
ATOM 2286 N N . ASP A 1 294 ? 12.935 10.676 -15.330 1.00 86.56 294 ASP A N 1
ATOM 2287 C CA . ASP A 1 294 ? 13.856 9.841 -14.549 1.00 86.56 294 ASP A CA 1
ATOM 2288 C C . ASP A 1 294 ? 13.407 9.641 -13.092 1.00 86.56 294 ASP A C 1
ATOM 2290 O O . ASP A 1 294 ? 14.185 9.824 -12.153 1.00 86.56 294 ASP A O 1
ATOM 2294 N N . ARG A 1 295 ? 12.119 9.316 -12.897 1.00 81.00 295 ARG A N 1
ATOM 2295 C CA . ARG A 1 295 ? 11.497 9.115 -11.572 1.00 81.00 295 ARG A CA 1
ATOM 2296 C C . ARG A 1 295 ? 11.640 10.328 -10.633 1.00 81.00 295 ARG A C 1
ATOM 2298 O O . ARG A 1 295 ? 11.705 10.177 -9.419 1.00 81.00 295 ARG A O 1
ATOM 2305 N N . GLY A 1 296 ? 11.693 11.542 -11.190 1.00 80.81 296 GLY A N 1
ATOM 2306 C CA . GLY A 1 296 ? 11.781 12.790 -10.423 1.00 80.81 296 GLY A CA 1
ATOM 2307 C C . GLY A 1 296 ? 13.204 13.289 -10.162 1.00 80.81 296 GLY A C 1
ATOM 2308 O O . GLY A 1 296 ? 13.372 14.315 -9.504 1.00 80.81 296 GLY A O 1
ATOM 2309 N N . ASN A 1 297 ? 14.232 12.621 -10.698 1.00 89.12 297 ASN A N 1
ATOM 2310 C CA . ASN A 1 297 ? 15.609 13.128 -10.645 1.00 89.12 297 ASN A CA 1
ATOM 2311 C C . ASN A 1 297 ? 15.806 14.371 -11.522 1.00 89.12 297 ASN A C 1
ATOM 2313 O O . ASN A 1 297 ? 16.648 15.228 -11.223 1.00 89.12 297 ASN A O 1
ATOM 2317 N N . LYS A 1 298 ? 15.011 14.478 -12.590 1.00 95.12 298 LYS A N 1
ATOM 2318 C CA . LYS A 1 298 ? 14.979 15.626 -13.486 1.00 95.12 298 LYS A CA 1
ATOM 2319 C C . LYS A 1 298 ? 13.597 16.263 -13.465 1.00 95.12 298 LYS A C 1
ATOM 2321 O O . LYS A 1 298 ? 12.589 15.575 -13.602 1.00 95.12 298 LYS A O 1
ATOM 2326 N N . VAL A 1 299 ? 13.558 17.576 -13.300 1.00 96.88 299 VAL A N 1
ATOM 2327 C CA . VAL A 1 299 ? 12.340 18.383 -13.246 1.00 96.88 299 VAL A CA 1
ATOM 2328 C C . VAL A 1 299 ? 12.293 19.238 -14.501 1.00 96.88 299 VAL A C 1
ATOM 2330 O O . VAL A 1 299 ? 13.282 19.884 -14.847 1.00 96.88 299 VAL A O 1
ATOM 2333 N N . GLN A 1 300 ? 11.169 19.206 -15.209 1.00 97.75 300 GLN A N 1
ATOM 2334 C CA . GLN A 1 300 ? 10.923 20.095 -16.332 1.00 97.75 300 GLN A CA 1
ATOM 2335 C C . GLN A 1 300 ? 10.321 21.381 -15.781 1.00 97.75 300 GLN A C 1
ATOM 2337 O O . GLN A 1 300 ? 9.276 21.356 -15.128 1.00 97.75 300 GLN A O 1
ATOM 2342 N N . ILE A 1 301 ? 11.015 22.482 -16.026 1.00 98.06 301 ILE A N 1
ATOM 2343 C CA . ILE A 1 301 ? 10.615 23.820 -15.618 1.00 98.06 301 ILE A CA 1
ATOM 2344 C C . ILE A 1 301 ? 10.293 24.666 -16.844 1.00 98.06 301 ILE A C 1
ATOM 2346 O O . ILE A 1 301 ? 10.902 24.489 -17.901 1.00 98.06 301 ILE A O 1
ATOM 2350 N N . GLU A 1 302 ? 9.357 25.588 -16.686 1.00 98.12 302 GLU A N 1
ATOM 2351 C CA . GLU A 1 302 ? 8.990 26.588 -17.675 1.00 98.12 302 GLU A CA 1
ATOM 2352 C C . GLU A 1 302 ? 9.327 27.985 -17.144 1.00 98.12 302 GLU A C 1
ATOM 2354 O O . GLU A 1 302 ? 8.972 28.367 -16.024 1.00 98.12 302 GLU A O 1
ATOM 2359 N N . PHE A 1 303 ? 10.072 28.737 -17.948 1.00 98.00 303 PHE A N 1
ATOM 2360 C CA . PHE A 1 303 ? 10.382 30.138 -17.687 1.00 98.00 303 PHE A CA 1
ATOM 2361 C C . PHE A 1 303 ? 9.209 31.024 -18.115 1.00 98.00 303 PHE A C 1
ATOM 2363 O O . PHE A 1 303 ? 8.436 30.655 -18.995 1.00 98.00 303 PHE A O 1
ATOM 2370 N N . LYS A 1 304 ? 9.137 32.262 -17.610 1.00 96.25 304 LYS A N 1
ATOM 2371 C CA . LYS A 1 304 ? 8.128 33.246 -18.064 1.00 96.25 304 LYS A CA 1
ATOM 2372 C C . LYS A 1 304 ? 8.163 33.521 -19.574 1.00 96.25 304 LYS A C 1
ATOM 2374 O O . LYS A 1 304 ? 7.188 34.008 -20.132 1.00 96.25 304 LYS A O 1
ATOM 2379 N N . SER A 1 305 ? 9.287 33.226 -20.226 1.00 96.12 305 SER A N 1
ATOM 2380 C CA . SER A 1 305 ? 9.450 33.308 -21.680 1.00 96.12 305 SER A CA 1
ATOM 2381 C C . SER A 1 305 ? 8.734 32.192 -22.458 1.00 96.12 305 SER A C 1
ATOM 2383 O O . SER A 1 305 ? 8.757 32.221 -23.685 1.00 96.12 305 SER A O 1
ATOM 2385 N N . GLY A 1 306 ? 8.148 31.198 -21.780 1.00 96.56 306 GLY A N 1
ATOM 2386 C CA . GLY A 1 306 ? 7.582 29.984 -22.384 1.00 96.56 306 GLY A CA 1
ATOM 2387 C C . GLY A 1 306 ? 8.637 28.935 -22.754 1.00 96.56 306 GLY A C 1
ATOM 2388 O O . GLY A 1 306 ? 8.333 27.895 -23.336 1.00 96.56 306 GLY A O 1
ATOM 2389 N N . LYS A 1 307 ? 9.918 29.187 -22.448 1.00 97.69 307 LYS A N 1
ATOM 2390 C CA . LYS A 1 307 ? 10.976 28.203 -22.677 1.00 97.69 307 LYS A CA 1
ATOM 2391 C C . LYS A 1 307 ? 10.878 27.100 -21.628 1.00 97.69 307 LYS A C 1
ATOM 2393 O O . LYS A 1 307 ? 10.905 27.377 -20.434 1.00 97.69 307 LYS A O 1
ATOM 2398 N N . CYS A 1 308 ? 10.860 25.851 -22.079 1.00 97.44 308 CYS A N 1
ATOM 2399 C CA . CYS A 1 308 ? 10.975 24.687 -21.209 1.00 97.44 308 CYS A CA 1
ATOM 2400 C C . CYS A 1 308 ? 12.431 24.216 -21.101 1.00 97.44 308 CYS A C 1
ATOM 2402 O O . CYS A 1 308 ? 13.149 24.145 -22.102 1.00 97.44 308 CYS A O 1
ATOM 2404 N N . GLN A 1 309 ? 12.865 23.846 -19.897 1.00 98.06 309 GLN A N 1
ATOM 2405 C CA . GLN A 1 309 ? 14.178 23.252 -19.656 1.00 98.06 309 GLN A CA 1
ATOM 2406 C C . GLN A 1 309 ? 14.091 22.127 -18.629 1.00 98.06 309 GLN A C 1
ATOM 2408 O O . GLN A 1 309 ? 13.330 22.190 -17.670 1.00 98.06 309 GLN A O 1
ATOM 2413 N N . LEU A 1 310 ? 14.902 21.091 -18.826 1.00 97.81 310 LEU A N 1
ATOM 2414 C CA . LEU A 1 310 ? 15.021 19.978 -17.898 1.00 97.81 310 LEU A CA 1
ATOM 2415 C C . LEU A 1 310 ? 16.225 20.208 -16.971 1.00 97.81 310 LEU A C 1
ATOM 2417 O O . LEU A 1 310 ? 17.352 20.352 -17.446 1.00 97.81 310 LEU A O 1
ATOM 2421 N N . VAL A 1 311 ? 15.995 20.249 -15.659 1.00 97.44 311 VAL A N 1
ATOM 2422 C CA . VAL A 1 311 ? 17.014 20.552 -14.638 1.00 97.44 311 VAL A CA 1
ATOM 2423 C C . VAL A 1 311 ? 17.065 19.470 -13.563 1.00 97.44 311 VAL A C 1
ATOM 2425 O O . VAL A 1 311 ? 16.105 18.729 -13.363 1.00 97.44 311 VAL A O 1
ATOM 2428 N N . LYS A 1 312 ? 18.192 19.341 -12.856 1.00 96.44 312 LYS A N 1
ATOM 2429 C CA . LYS A 1 312 ? 18.295 18.400 -11.729 1.00 96.44 312 LYS A CA 1
ATOM 2430 C C . LYS A 1 312 ? 17.459 18.905 -10.553 1.00 96.44 312 LYS A C 1
ATOM 2432 O O . LYS A 1 312 ? 17.493 20.094 -10.249 1.00 96.44 312 LYS A O 1
ATOM 2437 N N . ARG A 1 313 ? 16.791 17.995 -9.834 1.00 92.19 313 ARG A N 1
ATOM 2438 C CA . ARG A 1 313 ? 15.983 18.326 -8.642 1.00 92.19 313 ARG A CA 1
ATOM 2439 C C . ARG A 1 313 ? 16.732 19.208 -7.631 1.00 92.19 313 ARG A C 1
ATOM 2441 O O . ARG A 1 313 ? 16.181 20.194 -7.162 1.00 92.19 313 ARG A O 1
ATOM 2448 N N . GLY A 1 314 ? 17.991 18.883 -7.335 1.00 92.06 314 GLY A N 1
ATOM 2449 C CA . GLY A 1 314 ? 18.811 19.627 -6.367 1.00 92.06 314 GLY A CA 1
ATOM 2450 C C . GLY A 1 314 ? 19.219 21.041 -6.801 1.00 92.06 314 GLY A C 1
ATOM 2451 O O . GLY A 1 31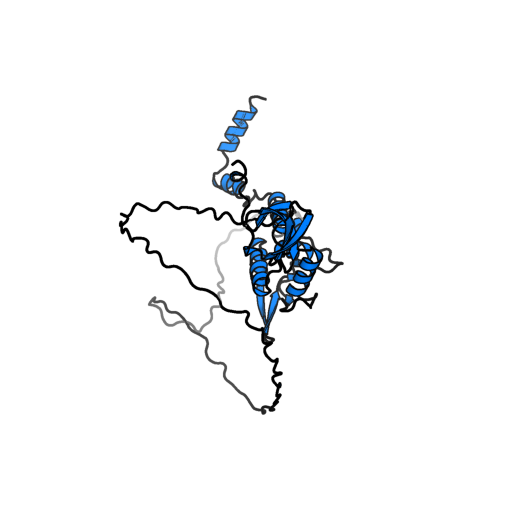4 ? 19.801 21.769 -6.006 1.00 92.06 314 GLY A O 1
ATOM 2452 N N . SER A 1 315 ? 18.941 21.435 -8.047 1.00 95.62 315 SER A N 1
ATOM 2453 C CA . SER A 1 315 ? 19.216 22.784 -8.552 1.00 95.62 315 SER A CA 1
ATOM 2454 C C . SER A 1 315 ? 18.065 23.766 -8.307 1.00 95.62 315 SER A C 1
ATOM 2456 O O . SER A 1 315 ? 18.244 24.958 -8.540 1.00 95.62 315 SER A O 1
ATOM 2458 N N . LEU A 1 316 ? 16.904 23.283 -7.855 1.00 95.88 316 LEU A N 1
ATOM 2459 C CA . LEU A 1 316 ? 15.734 24.104 -7.550 1.00 95.88 316 LEU A CA 1
ATOM 2460 C C . LEU A 1 316 ? 15.703 24.478 -6.068 1.00 95.88 316 LEU A C 1
ATOM 2462 O O . LEU A 1 316 ? 15.976 23.647 -5.200 1.00 95.88 316 LEU A O 1
ATOM 2466 N N . LYS A 1 317 ? 15.327 25.722 -5.778 1.00 95.44 317 LYS A N 1
ATOM 2467 C CA . LYS A 1 317 ? 15.104 26.227 -4.418 1.00 95.44 317 LYS A CA 1
ATOM 2468 C C . LYS A 1 317 ? 13.643 26.633 -4.234 1.00 95.44 317 LYS A C 1
ATOM 2470 O O . LYS A 1 317 ? 12.932 26.890 -5.204 1.00 95.44 317 LYS A O 1
ATOM 2475 N N . VAL A 1 318 ? 13.188 26.688 -2.982 1.00 94.62 318 VAL A N 1
ATOM 2476 C CA . VAL A 1 318 ? 11.851 27.204 -2.646 1.00 94.62 318 VAL A CA 1
ATOM 2477 C C . VAL A 1 318 ? 11.777 28.670 -3.062 1.00 94.62 318 VAL A C 1
ATOM 2479 O O . VAL A 1 318 ? 12.628 29.470 -2.673 1.00 94.62 318 VAL A O 1
ATOM 2482 N N . TRP A 1 319 ? 10.777 29.011 -3.875 1.00 92.69 319 TRP A N 1
ATOM 2483 C CA . TRP A 1 319 ? 10.521 30.398 -4.240 1.00 92.69 319 TRP A CA 1
ATOM 2484 C C . TRP A 1 319 ? 9.930 31.138 -3.036 1.00 92.69 319 TRP A C 1
ATOM 2486 O O . TRP A 1 319 ? 8.787 30.889 -2.655 1.00 92.69 319 TRP A O 1
ATOM 2496 N N . ASN A 1 320 ? 10.698 32.055 -2.448 1.00 89.06 320 ASN A N 1
ATOM 2497 C CA . ASN A 1 320 ? 10.200 32.938 -1.396 1.00 89.06 320 ASN A CA 1
ATOM 2498 C C . ASN A 1 320 ? 9.567 34.173 -2.043 1.00 89.06 320 ASN A C 1
ATOM 2500 O O . ASN A 1 320 ? 10.274 35.016 -2.598 1.00 89.06 320 ASN A O 1
ATOM 2504 N N . SER A 1 321 ? 8.240 34.287 -1.949 1.00 80.75 321 SER A N 1
ATOM 2505 C CA . SER A 1 321 ? 7.466 35.436 -2.444 1.00 80.75 321 SER A CA 1
ATOM 2506 C C . SER A 1 321 ? 7.905 36.772 -1.848 1.00 80.75 321 SER A C 1
ATOM 2508 O O . SER A 1 321 ? 7.710 37.810 -2.470 1.00 80.75 321 SER A O 1
ATOM 2510 N N . ASP A 1 322 ? 8.538 36.748 -0.678 1.00 80.38 322 ASP A N 1
ATOM 2511 C CA . ASP A 1 322 ? 8.858 37.955 0.085 1.00 80.38 322 ASP A CA 1
ATOM 2512 C C . ASP A 1 322 ? 10.034 38.752 -0.500 1.00 80.38 322 ASP A C 1
ATOM 2514 O O . ASP A 1 322 ? 10.276 39.881 -0.090 1.00 80.38 322 ASP A O 1
ATOM 2518 N N . LYS A 1 323 ? 10.758 38.196 -1.482 1.00 67.31 323 LYS A N 1
ATOM 2519 C CA . LYS A 1 323 ? 11.916 38.851 -2.116 1.00 67.31 323 LYS A CA 1
ATOM 2520 C C . LYS A 1 323 ? 11.585 39.680 -3.361 1.00 67.31 323 LYS A C 1
ATOM 2522 O O . LYS A 1 323 ? 12.499 40.237 -3.954 1.00 67.31 323 LYS A O 1
ATOM 2527 N N . SER A 1 324 ? 10.324 39.748 -3.796 1.00 60.44 324 SER A N 1
ATOM 2528 C CA . SER A 1 324 ? 9.946 40.440 -5.043 1.00 60.44 324 SER A CA 1
ATOM 2529 C C . SER A 1 324 ? 9.365 41.848 -4.858 1.00 60.44 324 SER A C 1
ATOM 2531 O O . SER A 1 324 ? 8.729 42.348 -5.783 1.00 60.44 324 SER A O 1
ATOM 2533 N N . SER A 1 325 ? 9.537 42.464 -3.684 1.00 55.81 325 SER A N 1
ATOM 2534 C CA . SER A 1 325 ? 8.958 43.779 -3.351 1.00 55.81 325 SER A CA 1
ATOM 2535 C C . SER A 1 325 ? 9.989 44.912 -3.208 1.00 55.81 325 SER A C 1
ATOM 2537 O O . SER A 1 325 ? 9.616 45.988 -2.745 1.00 55.81 325 SER A O 1
ATOM 2539 N N . GLU A 1 326 ? 11.250 44.689 -3.594 1.00 50.72 326 GLU A N 1
ATOM 2540 C CA . GLU A 1 326 ? 12.300 45.725 -3.686 1.00 50.72 326 GLU A CA 1
ATOM 2541 C C . GLU A 1 326 ? 12.660 46.047 -5.140 1.00 50.72 326 GLU A C 1
ATOM 2543 O O . GLU A 1 326 ? 12.733 45.099 -5.959 1.00 50.72 326 GLU A O 1
#

InterPro domains:
  IPR004968 DNA primase/nucleoside triphosphatase, C-terminal [PF03288] (45-119)

Sequence (326 aa):
MQLEVPALTAFALSIPDEQVSDLIRGTGEAQIPDFKRQQWLHKTENDSVALFMEERLVEASPESYVVIGNKNSDAYTLYGAYAQLCEENNSKSLFTANNFRNHLLELCRELGWKNVREARQRDNQYRIYGVRLRDKEDTALRISEVLGSPPLPEPGPANLPEALVGVEPANTPPPLISTTNLPECVTVCKDCVESVYNPKALENIGCVECVDPKPHSSPEVIDSNFKSVNSDPIKFDDPPQSATHSHTPCNQSVLSPTPQPTQPHTTAHTELIIGVGRYADYCGERVEIVGWQDRGNKVQIEFKSGKCQLVKRGSLKVWNSDKSSE

Secondary structure (DSSP, 8-state):
-TTHHHHHHHHHHHS-HHHHHHHHHT-GGG--HHHHHHHHHHHHHH-HHHHHHHHHEEE--TT-EEE--SSTT-TTSHHHHHHHHHHHTT-S----HHHHHHHHHHHHHHTT-TT-EEEE-TTS-EEEESEEEPPTT--PPPHHHHHHSPPPPP-----------------------------------SS---------------------------PPP-------------PPPP-----------------PPPP----------------TT-EEEETTEEEEEEEEEGGGTEEEEE-TTS-EEEEEGGG-EE--GGGS--

pLDDT: mean 70.82, std 23.0, range [30.55, 98.12]

Radius of gyration: 36.29 Å; chains: 1; bounding box: 91×92×74 Å